Protein AF-A0A359E4X9-F1 (afdb_monomer_lite)

Secondary structure (DSSP, 8-state):
-HHHHHHHHHHS-HHHHHHHHHHHHT---S-EEEEETTTTEEEEES-HHHHHHHHHHHHHT--------------SEEEEEEEEETTTTEEEEEEEEE-EETTEE---EEEEEES--THHHHHHHHHHHHHTSS-HHHHHHHHHHH--B---STT---B---SHHHHHHHHHHHHHHHTTSB-TT-PBPPGGG-----TTS-TT-----------

Foldseek 3Di:
DVLLLVCCVVPHDPVLNLLLLLLQLPQADDKDWFQDPDVRDTDIGRDPSNVVSNNCCVVVVNDNDPPPPCPVDQDADKDKDWDQDPVVRWIKMKIFGFHQDPNFTAGQAIDIGGDDDSVVRSVRSSLNSQSNDPDLVSNLVVLPSLWDFPDDDPPDTDTDPPDPSNVSSVVNVVVCVVRPQADPNSDGDDPQPDDDDPPPDPPPDPDDDDDPDDD

Sequence (215 aa):
FAKVLTLDLQQEMPDKVQEKLNMLESVAGRGFRMAFPPTGEKQMMIGQVNAIAKLLLYRGGFMMSDTPLTQYQLKGDIWSVDVLNPYTQTVFTIKISEPMIDGRKRPSCIWLEGQHPEILDGLCTLLSADMSSPDLSRIAIKLKALLELQSSMKGMIEYRLDNLSAYIAYVLLKRYELHFHMDDRINVMPYTNVLSFDSNKPSNDRGYSHVLEVG

Structure (mmCIF, N/CA/C/O backbone):
data_AF-A0A359E4X9-F1
#
_entry.id   AF-A0A359E4X9-F1
#
loop_
_atom_site.group_PDB
_atom_site.id
_atom_site.type_symbol
_atom_site.label_atom_id
_atom_site.label_alt_id
_atom_site.label_comp_id
_atom_site.label_asym_id
_atom_site.label_entity_id
_atom_site.label_seq_id
_atom_site.pdbx_PDB_ins_code
_atom_site.Cartn_x
_atom_site.Cartn_y
_atom_site.Cartn_z
_atom_site.occupancy
_atom_site.B_iso_or_equiv
_atom_site.auth_seq_id
_atom_site.auth_comp_id
_atom_site.auth_asym_id
_atom_site.auth_atom_id
_atom_site.pdbx_PDB_model_num
ATOM 1 N N . PHE A 1 1 ? -1.662 -3.884 5.653 1.00 82.75 1 PHE A N 1
ATOM 2 C CA . PHE A 1 1 ? -1.726 -2.579 6.345 1.00 82.75 1 PHE A CA 1
ATOM 3 C C . PHE A 1 1 ? -0.769 -2.496 7.533 1.00 82.75 1 PHE A C 1
ATOM 5 O O . PHE A 1 1 ? 0.283 -1.897 7.371 1.00 82.75 1 PHE A O 1
ATOM 12 N N . ALA A 1 2 ? -1.059 -3.134 8.679 1.00 86.56 2 ALA A N 1
ATOM 13 C CA . ALA A 1 2 ? -0.273 -2.960 9.912 1.00 86.56 2 ALA A CA 1
ATOM 14 C C . ALA A 1 2 ? 1.235 -3.218 9.729 1.00 86.56 2 ALA A C 1
ATOM 16 O O . ALA A 1 2 ? 2.041 -2.401 10.146 1.00 86.56 2 ALA A O 1
ATOM 17 N N . LYS A 1 3 ? 1.608 -4.287 9.009 1.00 89.75 3 LYS A N 1
ATOM 18 C CA . LYS A 1 3 ? 3.013 -4.616 8.700 1.00 89.75 3 LYS A CA 1
ATOM 19 C C . LYS A 1 3 ? 3.753 -3.473 7.984 1.00 89.75 3 LYS A C 1
ATOM 21 O O . LYS A 1 3 ? 4.886 -3.180 8.334 1.00 89.75 3 LYS A O 1
ATOM 26 N N . VAL A 1 4 ? 3.106 -2.814 7.019 1.00 91.06 4 VAL A N 1
ATOM 27 C CA . VAL A 1 4 ? 3.688 -1.683 6.269 1.00 91.06 4 VAL A CA 1
ATOM 28 C C . VAL A 1 4 ? 3.829 -0.459 7.167 1.00 91.06 4 VAL A C 1
ATOM 30 O O . VAL A 1 4 ? 4.900 0.131 7.229 1.00 91.06 4 VAL A O 1
ATOM 33 N N . LEU A 1 5 ? 2.785 -0.140 7.934 1.00 88.94 5 LEU A N 1
ATOM 34 C CA . LEU A 1 5 ? 2.811 0.982 8.868 1.00 88.94 5 LEU A CA 1
ATOM 35 C C . LEU A 1 5 ? 3.891 0.811 9.949 1.00 88.94 5 LEU A C 1
ATOM 37 O O . LEU A 1 5 ? 4.586 1.762 10.286 1.00 88.94 5 LEU A O 1
ATOM 41 N N . THR A 1 6 ? 4.076 -0.404 10.473 1.00 89.81 6 THR A N 1
ATOM 42 C CA . THR A 1 6 ? 5.155 -0.699 11.425 1.00 89.81 6 THR A CA 1
ATOM 43 C C . THR A 1 6 ? 6.534 -0.463 10.817 1.00 89.81 6 THR A C 1
ATOM 45 O O . THR A 1 6 ? 7.399 0.074 11.501 1.00 89.81 6 THR A O 1
ATOM 48 N N . LEU A 1 7 ? 6.745 -0.823 9.548 1.00 90.94 7 LEU A N 1
ATOM 49 C CA . LEU A 1 7 ? 8.015 -0.555 8.869 1.00 90.94 7 LEU A CA 1
ATOM 50 C C . LEU A 1 7 ? 8.267 0.941 8.714 1.00 90.94 7 LEU A C 1
ATOM 52 O O . LEU A 1 7 ? 9.387 1.384 8.948 1.00 90.94 7 LEU A O 1
ATOM 56 N N . ASP A 1 8 ? 7.233 1.715 8.384 1.00 88.75 8 ASP A N 1
ATOM 57 C CA . ASP A 1 8 ? 7.353 3.170 8.298 1.00 88.75 8 ASP A CA 1
ATOM 58 C C . ASP A 1 8 ? 7.740 3.779 9.649 1.00 88.75 8 ASP A C 1
ATOM 60 O O . ASP A 1 8 ? 8.692 4.548 9.725 1.00 88.75 8 ASP A O 1
ATOM 64 N N . LEU A 1 9 ? 7.097 3.344 10.737 1.00 87.88 9 LEU A N 1
ATOM 65 C CA . LEU A 1 9 ? 7.435 3.779 12.098 1.00 87.88 9 LEU A CA 1
ATOM 66 C C . LEU A 1 9 ? 8.869 3.417 12.525 1.00 87.88 9 LEU A C 1
ATOM 68 O O . LEU A 1 9 ? 9.432 4.084 13.388 1.00 87.88 9 LEU A O 1
ATOM 72 N N . GLN A 1 10 ? 9.446 2.348 11.971 1.00 87.56 10 GLN A N 1
ATOM 73 C CA . GLN A 1 10 ? 10.790 1.875 12.319 1.00 87.56 10 GLN A CA 1
ATOM 74 C C . GLN A 1 10 ? 11.898 2.511 11.478 1.00 87.56 10 GLN A C 1
ATOM 76 O O . GLN A 1 10 ? 13.022 2.639 11.958 1.00 87.56 10 GLN A O 1
ATOM 81 N N . GLN A 1 11 ? 11.613 2.830 10.215 1.00 86.62 11 GLN A N 1
ATOM 82 C CA . GLN A 1 11 ? 12.641 3.149 9.221 1.00 86.62 11 GLN A CA 1
ATOM 83 C C . GLN A 1 11 ? 12.571 4.585 8.705 1.00 86.62 11 GLN A C 1
ATOM 85 O O . GLN A 1 11 ? 13.546 5.062 8.124 1.00 86.62 11 GLN A O 1
ATOM 90 N N . GLU A 1 12 ? 11.440 5.274 8.870 1.00 82.88 12 GLU A N 1
ATOM 91 C CA . GLU A 1 12 ? 11.259 6.618 8.329 1.00 82.88 12 GLU A CA 1
ATOM 92 C C . GLU A 1 12 ? 11.510 7.719 9.361 1.00 82.88 12 GLU A C 1
ATOM 94 O O . GLU A 1 12 ? 11.421 7.532 10.573 1.00 82.88 12 GLU A O 1
ATOM 99 N N . MET A 1 13 ? 11.845 8.904 8.848 1.00 84.38 13 MET A N 1
ATOM 100 C CA . MET A 1 13 ? 11.990 10.102 9.669 1.00 84.38 13 MET A CA 1
ATOM 101 C C . MET A 1 13 ? 10.617 10.539 10.210 1.00 84.38 13 MET A C 1
ATOM 103 O O . MET A 1 13 ? 9.622 10.371 9.497 1.00 84.38 13 MET A O 1
ATOM 107 N N . PRO A 1 14 ? 10.554 11.157 11.406 1.00 84.06 14 PRO A N 1
ATOM 108 C CA . PRO A 1 14 ? 9.297 11.568 12.038 1.00 84.06 14 PRO A CA 1
ATOM 109 C C . PRO A 1 14 ? 8.357 12.359 11.119 1.00 84.06 14 PRO A C 1
ATOM 111 O O . PRO A 1 14 ? 7.167 12.063 11.070 1.00 84.06 14 PRO A O 1
ATOM 114 N N . ASP A 1 15 ? 8.894 13.289 10.326 1.00 83.38 15 ASP A N 1
ATOM 115 C CA . ASP A 1 15 ? 8.095 14.127 9.422 1.00 83.38 15 ASP A CA 1
ATOM 116 C C . ASP A 1 15 ? 7.390 13.307 8.328 1.00 83.38 15 ASP A C 1
ATOM 118 O O . ASP A 1 15 ? 6.230 13.553 8.004 1.00 83.38 15 ASP A O 1
ATOM 122 N N . LYS A 1 16 ? 8.060 12.278 7.793 1.00 84.75 16 LYS A N 1
ATOM 123 C CA . LYS A 1 16 ? 7.494 11.386 6.763 1.00 84.75 16 LYS A CA 1
ATOM 124 C C . LYS A 1 16 ? 6.446 10.445 7.345 1.00 84.75 16 LYS A C 1
ATOM 126 O O . LYS A 1 16 ? 5.422 10.184 6.716 1.00 84.75 16 LYS A O 1
ATOM 131 N N . VAL A 1 17 ? 6.686 9.960 8.562 1.00 88.31 17 VAL A N 1
ATOM 132 C CA . VAL A 1 17 ? 5.698 9.179 9.313 1.00 88.31 17 VAL A CA 1
ATOM 133 C C . VAL A 1 17 ? 4.439 10.014 9.534 1.00 88.31 17 VAL A C 1
ATOM 135 O O . VAL A 1 17 ? 3.337 9.534 9.279 1.00 88.31 17 VAL A O 1
ATOM 138 N N . GLN A 1 18 ? 4.596 11.268 9.962 1.00 88.50 18 GLN A N 1
ATOM 139 C CA . GLN A 1 18 ? 3.486 12.194 10.164 1.00 88.50 18 GLN A CA 1
ATOM 140 C C . GLN A 1 18 ? 2.713 12.450 8.864 1.00 88.50 18 GLN A C 1
ATOM 142 O O . GLN A 1 18 ? 1.491 12.339 8.867 1.00 88.50 18 GLN A O 1
ATOM 147 N N . GLU A 1 19 ? 3.402 12.705 7.749 1.00 87.62 19 GLU A N 1
ATOM 148 C CA . GLU A 1 19 ? 2.783 12.867 6.425 1.00 87.62 19 GLU A CA 1
ATOM 149 C C . GLU A 1 19 ? 1.898 11.661 6.060 1.00 87.62 19 GLU A C 1
ATOM 151 O O . GLU A 1 19 ? 0.720 11.815 5.732 1.00 87.62 19 GLU A O 1
ATOM 156 N N . LYS A 1 20 ? 2.431 10.441 6.199 1.00 89.88 20 LYS A N 1
ATOM 157 C CA . LYS A 1 20 ? 1.689 9.201 5.928 1.00 89.88 20 LYS A CA 1
ATOM 158 C C . LYS A 1 20 ? 0.502 9.009 6.869 1.00 89.88 20 LYS A C 1
ATOM 160 O O . LYS A 1 20 ? -0.566 8.589 6.428 1.00 89.88 20 LYS A O 1
ATOM 165 N N . LEU A 1 21 ? 0.659 9.315 8.157 1.00 91.06 21 LEU A N 1
ATOM 166 C CA . LEU A 1 21 ? -0.434 9.237 9.129 1.00 91.06 21 LEU A CA 1
ATOM 167 C C . LEU A 1 21 ? -1.550 10.243 8.812 1.00 91.06 21 LEU A C 1
ATOM 169 O O . LEU A 1 21 ? -2.721 9.876 8.877 1.00 91.06 21 LEU A O 1
ATOM 173 N N . ASN A 1 22 ? -1.208 11.462 8.395 1.00 89.56 22 ASN A N 1
ATOM 174 C CA . AS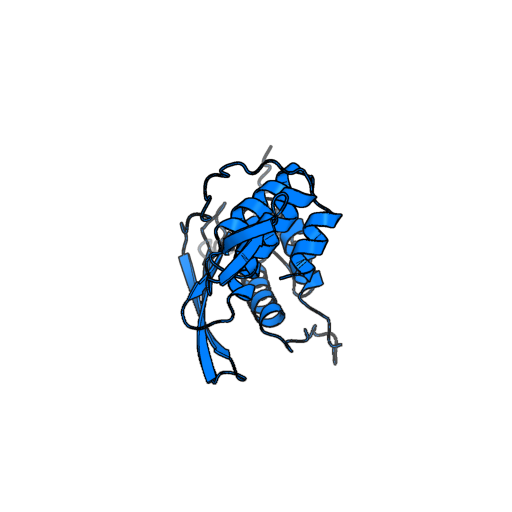N A 1 22 ? -2.185 12.462 7.962 1.00 89.56 22 ASN A CA 1
ATOM 175 C C . ASN A 1 22 ? -2.933 12.006 6.695 1.00 89.56 22 ASN A C 1
ATOM 177 O O . ASN A 1 22 ? -4.149 12.162 6.593 1.00 89.56 22 ASN A O 1
ATOM 181 N N . MET A 1 23 ? -2.252 11.348 5.750 1.00 89.62 23 MET A N 1
ATOM 182 C CA . MET A 1 23 ? -2.925 10.730 4.598 1.00 89.62 23 MET A CA 1
ATOM 183 C C . MET A 1 23 ? -3.890 9.620 5.028 1.00 89.62 23 MET A C 1
ATOM 185 O O . MET A 1 23 ? -5.008 9.542 4.517 1.00 89.62 23 MET A O 1
ATOM 189 N N . LEU A 1 24 ? -3.499 8.783 5.993 1.00 90.88 24 LEU A N 1
ATOM 190 C CA . LEU A 1 24 ? -4.360 7.730 6.537 1.00 90.88 24 LEU A CA 1
ATOM 191 C C . LEU A 1 24 ? -5.571 8.272 7.300 1.00 90.88 24 LEU A C 1
ATOM 193 O O . LEU A 1 24 ? -6.615 7.620 7.317 1.00 90.88 24 LEU A O 1
ATOM 197 N N . GLU A 1 25 ? -5.469 9.461 7.895 1.00 90.12 25 GLU A N 1
ATOM 198 C CA . GLU A 1 25 ? -6.615 10.135 8.501 1.00 90.12 25 GLU A CA 1
ATOM 199 C C . GLU A 1 25 ? -7.717 10.392 7.464 1.00 90.12 25 GLU A C 1
ATOM 201 O O . GLU A 1 25 ? -8.897 10.256 7.769 1.00 90.12 25 GLU A O 1
ATOM 206 N N . SER A 1 26 ? -7.368 10.682 6.215 1.00 87.38 26 SER A N 1
ATOM 207 C CA . SER A 1 26 ? -8.364 10.952 5.172 1.00 87.38 26 SER A CA 1
ATOM 208 C C . SER A 1 26 ? -9.067 9.710 4.611 1.00 87.38 26 SER A C 1
ATOM 210 O O . SER A 1 26 ? -10.044 9.838 3.871 1.00 87.38 26 SER A O 1
ATOM 212 N N . VAL A 1 27 ? -8.602 8.506 4.960 1.00 89.12 27 VAL A N 1
ATOM 213 C CA . VAL A 1 27 ? -9.162 7.249 4.451 1.00 89.12 27 VAL A CA 1
ATOM 214 C C . VAL A 1 27 ? -10.527 6.995 5.092 1.00 89.12 27 VAL A C 1
ATOM 216 O O . VAL A 1 27 ? -10.638 6.657 6.276 1.00 89.12 27 VAL A O 1
ATOM 219 N N . ALA A 1 28 ? -11.575 7.162 4.286 1.00 87.06 28 ALA A N 1
ATOM 220 C CA . ALA A 1 28 ? -12.949 6.891 4.675 1.00 87.06 28 ALA A CA 1
ATOM 221 C C . ALA A 1 28 ? -13.253 5.387 4.659 1.00 87.06 28 ALA A C 1
ATOM 223 O O . ALA A 1 28 ? -12.680 4.616 3.895 1.00 87.06 28 ALA A O 1
ATOM 224 N N . GLY A 1 29 ? -14.193 4.981 5.501 1.00 88.12 29 GLY A N 1
ATOM 225 C CA . GLY A 1 29 ? -14.652 3.611 5.631 1.00 88.12 29 GLY A CA 1
ATOM 226 C C . GLY A 1 29 ? -15.990 3.558 6.361 1.00 88.12 29 GLY A C 1
ATOM 227 O O . GLY A 1 29 ? -16.820 4.468 6.263 1.00 88.12 29 GLY A O 1
ATOM 228 N N . ARG A 1 30 ? -16.227 2.492 7.122 1.00 90.00 30 ARG A N 1
ATOM 229 C CA . ARG A 1 30 ? -17.432 2.381 7.944 1.00 90.00 30 ARG A CA 1
ATOM 230 C C . ARG A 1 30 ? -17.277 3.226 9.205 1.00 90.00 30 ARG A C 1
ATOM 232 O O . ARG A 1 30 ? -16.613 2.826 10.158 1.00 90.00 30 ARG A O 1
ATOM 239 N N . GLY A 1 31 ? -17.932 4.383 9.219 1.00 91.75 31 GLY A N 1
ATOM 240 C CA . GLY A 1 31 ? -17.890 5.292 10.360 1.00 91.75 31 GLY A CA 1
ATOM 241 C C . GLY A 1 31 ? -18.447 4.688 11.655 1.00 91.75 31 GLY A C 1
ATOM 242 O O . GLY A 1 31 ? -19.401 3.906 11.643 1.00 91.75 31 GLY A O 1
ATOM 243 N N . PHE A 1 32 ? -17.853 5.065 12.788 1.00 94.50 32 PHE A N 1
ATOM 244 C CA . PHE A 1 32 ? -18.246 4.597 14.120 1.00 94.50 32 PHE A CA 1
ATOM 245 C C . PHE A 1 32 ? -17.877 5.612 15.206 1.00 94.50 32 PHE A C 1
ATOM 247 O O . PHE A 1 32 ? -17.038 6.487 15.005 1.00 94.50 32 PHE A O 1
ATOM 254 N N . ARG A 1 33 ? -18.504 5.505 16.385 1.00 95.31 33 ARG A N 1
ATOM 255 C CA . ARG A 1 33 ? -18.197 6.378 17.528 1.00 95.31 33 ARG A CA 1
ATOM 256 C C . ARG A 1 33 ? -17.122 5.749 18.405 1.00 95.31 33 ARG A C 1
ATOM 258 O O . ARG A 1 33 ? -17.284 4.614 18.848 1.00 95.31 33 ARG A O 1
ATOM 265 N N . MET A 1 34 ? -16.079 6.510 18.713 1.00 94.62 34 MET A N 1
ATOM 266 C CA . MET A 1 34 ? -14.952 6.081 19.540 1.00 94.62 34 MET A CA 1
ATOM 267 C C . MET A 1 34 ? -14.665 7.125 20.618 1.00 94.62 34 MET A C 1
ATOM 269 O O . MET A 1 34 ? -14.722 8.321 20.344 1.00 94.62 34 MET A O 1
ATOM 273 N N . ALA A 1 35 ? -14.359 6.685 21.841 1.00 93.69 35 ALA A N 1
ATOM 274 C CA . ALA A 1 35 ? -13.815 7.574 22.865 1.00 93.69 35 ALA A CA 1
ATOM 275 C C . ALA A 1 35 ? -12.410 8.023 22.441 1.00 93.69 35 ALA A C 1
ATOM 277 O O . ALA A 1 35 ? -11.560 7.174 22.171 1.00 93.69 35 ALA A O 1
ATOM 278 N N . PHE A 1 36 ? -12.174 9.332 22.359 1.00 91.81 36 PHE A N 1
ATOM 279 C CA . PHE A 1 36 ? -10.897 9.881 21.908 1.00 91.81 36 PHE A CA 1
ATOM 280 C C . PHE A 1 36 ? -10.155 10.591 23.059 1.00 91.81 36 PHE A C 1
ATOM 282 O O . PHE A 1 36 ? -10.780 11.343 23.813 1.00 91.81 36 PHE A O 1
ATOM 289 N N . PRO A 1 37 ? -8.843 10.357 23.243 1.00 89.88 37 PRO A N 1
ATOM 290 C CA . PRO A 1 37 ? -8.036 11.078 24.231 1.00 89.88 37 PRO A CA 1
ATOM 291 C C . PRO A 1 37 ? -7.960 12.599 23.972 1.00 89.88 37 PRO A C 1
ATOM 293 O O . PRO A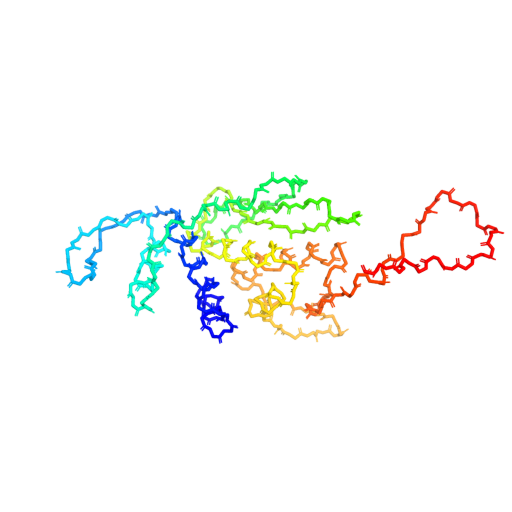 1 37 ? -8.143 13.033 22.838 1.00 89.88 37 PRO A O 1
ATOM 296 N N . PRO A 1 38 ? -7.628 13.428 24.984 1.00 85.88 38 PRO A N 1
ATOM 297 C CA . PRO A 1 38 ? -7.421 13.071 26.391 1.00 85.88 38 PRO A CA 1
ATOM 298 C C . PRO A 1 38 ? -8.724 12.968 27.196 1.00 85.88 38 PRO A C 1
ATOM 300 O O . PRO A 1 38 ? -8.736 12.325 28.240 1.00 85.88 38 PRO A O 1
ATOM 303 N N . THR A 1 39 ? -9.809 13.596 26.736 1.00 87.69 39 THR A N 1
ATOM 304 C CA . THR A 1 39 ? -11.059 13.733 27.505 1.00 87.69 39 THR A CA 1
ATOM 305 C C . THR A 1 39 ? -11.875 12.443 27.562 1.00 87.69 39 THR A C 1
ATOM 307 O O . THR A 1 39 ? -12.682 12.267 28.470 1.00 87.69 39 THR A O 1
ATOM 310 N N . GLY A 1 40 ? -11.678 11.531 26.604 1.00 87.62 40 GLY A N 1
ATOM 311 C CA . GLY A 1 40 ? -12.475 10.311 26.474 1.00 87.62 40 GLY A CA 1
ATOM 312 C C . GLY A 1 40 ? -13.854 10.551 25.852 1.00 87.62 40 GLY A C 1
ATOM 313 O O . GLY A 1 40 ? -14.687 9.642 25.830 1.00 87.62 40 GLY A O 1
ATOM 314 N N . GLU A 1 41 ? -14.113 11.751 25.327 1.00 91.06 41 GLU A N 1
ATOM 315 C CA . GLU A 1 41 ? -15.373 12.064 24.660 1.00 91.06 41 GLU A CA 1
ATOM 316 C C . GLU A 1 41 ? -15.563 11.227 23.392 1.00 91.06 41 GLU A C 1
ATOM 318 O O . GLU A 1 41 ? -14.626 10.955 22.636 1.00 91.06 41 GLU A O 1
ATOM 323 N N . LYS A 1 42 ? -16.810 10.804 23.148 1.00 92.31 42 LYS A N 1
ATOM 324 C CA . LYS A 1 42 ? -17.158 9.978 21.988 1.00 92.31 42 LYS A CA 1
ATOM 325 C C . LYS A 1 42 ? -17.239 10.822 20.721 1.00 92.31 42 LYS A C 1
ATOM 327 O O . LYS A 1 42 ? -18.289 11.400 20.425 1.00 92.31 42 LYS A O 1
ATOM 332 N N . GLN A 1 43 ? -16.169 10.793 19.941 1.00 92.56 43 GLN A N 1
ATOM 333 C CA . GLN A 1 43 ? -16.076 11.417 18.629 1.00 92.56 43 GLN A CA 1
ATOM 334 C C . GLN A 1 43 ? -16.504 10.446 17.520 1.00 92.56 43 GLN A C 1
ATOM 336 O O . GLN A 1 43 ? -16.416 9.224 17.668 1.00 92.56 43 GLN A O 1
ATOM 341 N N . MET A 1 44 ? -17.001 10.992 16.410 1.00 93.56 44 MET A N 1
ATOM 342 C CA . MET A 1 44 ? -17.314 10.215 15.211 1.00 93.56 44 MET A CA 1
ATOM 343 C C . MET A 1 44 ? -16.038 10.034 14.383 1.00 93.56 44 MET A C 1
ATOM 345 O O . MET A 1 44 ? -15.408 11.014 13.993 1.00 93.56 44 MET A O 1
ATOM 349 N N . MET A 1 45 ? -15.677 8.783 14.118 1.00 93.25 45 MET A N 1
ATOM 350 C CA . MET A 1 45 ? -14.595 8.400 13.215 1.00 93.25 45 MET A CA 1
ATOM 351 C C . MET A 1 45 ? -15.189 8.047 11.857 1.00 93.25 45 MET A C 1
ATOM 353 O O . MET A 1 45 ? -16.283 7.482 11.788 1.00 93.25 45 MET A O 1
ATOM 357 N N . ILE A 1 46 ? -14.464 8.354 10.783 1.00 92.25 46 ILE A N 1
ATOM 358 C CA . ILE A 1 46 ? -14.922 8.078 9.412 1.00 92.25 46 ILE A CA 1
ATOM 359 C C . ILE A 1 46 ? -14.531 6.678 8.920 1.00 92.25 46 ILE A C 1
ATOM 361 O O . ILE A 1 46 ? -14.964 6.286 7.847 1.00 92.25 46 ILE A O 1
ATOM 365 N N . GLY A 1 47 ? -13.765 5.906 9.698 1.00 92.50 47 GLY A N 1
ATOM 366 C CA . GLY A 1 47 ? -13.370 4.527 9.388 1.00 92.50 47 GLY A CA 1
ATOM 367 C C . GLY A 1 47 ? -12.335 3.990 10.382 1.00 92.50 47 GLY A C 1
ATOM 368 O O . GLY A 1 47 ? -11.808 4.750 11.200 1.00 92.50 47 GLY A O 1
ATOM 369 N N . GLN A 1 48 ? -12.029 2.686 10.339 1.00 93.06 48 GLN A N 1
ATOM 370 C CA . GLN A 1 48 ? -11.035 2.089 11.252 1.00 93.06 48 GLN A CA 1
ATOM 371 C C . GLN A 1 48 ? -9.619 2.613 10.993 1.00 93.06 48 GLN A C 1
ATOM 373 O O . GLN A 1 48 ? -8.889 2.900 11.940 1.00 93.06 48 GLN A O 1
ATOM 378 N N . VAL A 1 49 ? -9.243 2.782 9.722 1.00 93.25 49 VAL A N 1
ATOM 379 C CA . VAL A 1 49 ? -7.929 3.316 9.326 1.00 93.25 49 VAL A CA 1
ATOM 380 C C . VAL A 1 49 ? -7.751 4.747 9.844 1.00 93.25 49 VAL A C 1
ATOM 382 O O . VAL A 1 49 ? -6.757 5.029 10.512 1.00 93.25 49 VAL A O 1
ATOM 385 N N . ASN A 1 50 ? -8.758 5.604 9.639 1.00 93.62 50 ASN A N 1
ATOM 386 C CA . ASN A 1 50 ? -8.813 6.960 10.191 1.00 93.62 50 ASN A CA 1
ATOM 387 C C . ASN A 1 50 ? -8.644 6.974 11.720 1.00 93.62 50 ASN A C 1
ATOM 389 O O . ASN A 1 50 ? -7.834 7.735 12.247 1.00 93.62 50 ASN A O 1
ATOM 393 N N . ALA A 1 51 ? -9.377 6.116 12.435 1.00 92.62 51 ALA A N 1
ATOM 394 C CA . ALA A 1 51 ? -9.315 6.064 13.893 1.00 92.62 51 ALA A CA 1
ATOM 395 C C . ALA A 1 51 ? -7.917 5.675 14.405 1.00 92.62 51 ALA A C 1
ATOM 397 O O . ALA A 1 51 ? -7.402 6.301 15.333 1.00 92.62 51 ALA A O 1
ATOM 398 N N . ILE A 1 52 ? -7.285 4.671 13.785 1.00 92.62 52 ILE A N 1
ATOM 399 C CA . ILE A 1 52 ? -5.918 4.246 14.121 1.00 92.62 52 ILE A CA 1
ATOM 400 C C . ILE A 1 52 ? -4.923 5.378 13.844 1.00 92.62 52 ILE A C 1
ATOM 402 O O . ILE A 1 52 ? -4.084 5.665 14.697 1.00 92.62 52 ILE A O 1
ATOM 406 N N . ALA A 1 53 ? -5.033 6.046 12.694 1.00 91.88 53 ALA A N 1
ATOM 407 C CA . ALA A 1 53 ? -4.155 7.154 12.329 1.00 91.88 53 ALA A CA 1
ATOM 408 C C . ALA A 1 53 ? -4.231 8.304 13.344 1.00 91.88 53 ALA A C 1
ATOM 410 O O . ALA A 1 53 ? -3.203 8.713 13.881 1.00 91.88 53 ALA A O 1
ATOM 411 N N . LYS A 1 54 ? -5.445 8.744 13.704 1.00 91.19 54 LYS A N 1
ATOM 412 C CA . LYS A 1 54 ? -5.664 9.792 14.716 1.00 91.19 54 LYS A CA 1
ATOM 413 C C . LYS A 1 54 ? -5.069 9.443 16.077 1.00 91.19 54 LYS A C 1
ATOM 415 O O . LYS A 1 54 ? -4.466 10.293 16.728 1.00 91.19 54 LYS A O 1
ATOM 420 N N . LEU A 1 55 ? -5.219 8.192 16.517 1.00 91.44 55 LEU A N 1
ATOM 421 C CA . LEU A 1 55 ? -4.643 7.737 17.785 1.00 91.44 55 LEU A CA 1
ATOM 422 C C . LEU A 1 55 ? -3.111 7.737 17.755 1.00 91.44 55 LEU A C 1
ATOM 424 O O . LEU A 1 55 ? -2.485 8.120 18.744 1.00 91.44 55 LEU A O 1
ATOM 428 N N . LEU A 1 56 ? -2.508 7.326 16.638 1.00 90.94 56 LEU A N 1
ATOM 429 C CA . LEU A 1 56 ? -1.054 7.330 16.471 1.00 90.94 56 LEU A CA 1
ATOM 430 C C . LEU A 1 56 ? -0.490 8.751 16.392 1.00 90.94 56 LEU A C 1
ATOM 432 O O . LEU A 1 56 ? 0.519 9.019 17.041 1.00 90.94 56 LEU A O 1
ATOM 436 N N . LEU A 1 57 ? -1.161 9.660 15.678 1.00 88.62 57 LEU A N 1
ATOM 437 C CA . LEU A 1 57 ? -0.805 11.083 15.630 1.00 88.62 57 LEU A CA 1
ATOM 438 C C . LEU A 1 57 ? -0.804 11.690 17.034 1.00 88.62 57 LEU A C 1
ATOM 440 O O . LEU A 1 57 ? 0.210 12.229 17.479 1.00 88.62 57 LEU A O 1
ATOM 444 N N . TYR A 1 58 ? -1.898 11.493 17.775 1.00 88.00 58 TYR A N 1
ATOM 445 C CA . TYR A 1 58 ? -2.020 11.958 19.154 1.00 88.00 58 TYR A CA 1
ATOM 446 C C . TYR A 1 58 ? -0.922 11.384 20.064 1.00 88.00 58 TYR A C 1
ATOM 448 O O . TYR A 1 58 ? -0.278 12.118 20.813 1.00 88.00 58 TYR A O 1
ATOM 456 N N . ARG A 1 59 ? -0.691 10.064 20.016 1.00 86.44 59 ARG A N 1
ATOM 457 C CA . ARG A 1 59 ? 0.259 9.392 20.916 1.00 86.44 59 ARG A CA 1
ATOM 458 C C . ARG A 1 59 ? 1.716 9.713 20.593 1.00 86.44 59 ARG A C 1
ATOM 460 O O . ARG A 1 59 ? 2.518 9.800 21.519 1.00 86.44 59 ARG A O 1
ATOM 467 N N . GLY A 1 60 ? 2.055 9.842 19.314 1.00 78.69 60 GLY A N 1
ATOM 468 C CA . GLY A 1 60 ? 3.417 10.110 18.855 1.00 78.69 60 GLY A CA 1
ATOM 469 C C . GLY A 1 60 ? 3.874 11.550 19.078 1.00 78.69 60 GLY A C 1
ATOM 470 O O . GLY A 1 60 ? 5.039 11.849 18.844 1.00 78.69 60 GLY A O 1
ATOM 471 N N . GLY A 1 61 ? 2.978 12.440 19.525 1.00 73.50 61 GLY A N 1
ATOM 472 C CA . GLY A 1 61 ? 3.266 13.872 19.605 1.00 73.50 61 GLY A CA 1
ATOM 473 C C . GLY A 1 61 ? 3.439 14.513 18.225 1.00 73.50 61 GLY A C 1
ATOM 474 O O . GLY A 1 61 ? 3.988 15.608 18.129 1.00 73.50 61 GLY A O 1
ATOM 475 N N . PHE A 1 62 ? 2.984 13.836 17.167 1.00 72.62 62 PHE A N 1
ATOM 476 C CA . PHE A 1 62 ? 2.951 14.388 15.823 1.00 72.62 62 PHE A CA 1
ATOM 477 C C . PHE A 1 62 ? 1.890 15.486 15.785 1.00 72.62 62 PHE A C 1
ATOM 479 O O . PHE A 1 62 ? 0.780 15.310 16.294 1.00 72.62 62 PHE A O 1
ATOM 486 N N . MET A 1 63 ? 2.221 16.634 15.201 1.00 62.34 63 MET A N 1
ATOM 487 C CA . MET A 1 63 ? 1.232 17.698 15.057 1.00 62.34 63 MET A CA 1
ATOM 488 C C . MET A 1 63 ? 0.168 17.239 14.055 1.00 62.34 63 MET A C 1
ATOM 490 O O . MET A 1 63 ? 0.494 16.826 12.944 1.00 62.34 63 MET A O 1
ATOM 494 N N . MET A 1 64 ? -1.109 17.316 14.426 1.00 60.09 64 MET A N 1
ATOM 495 C CA . MET A 1 64 ? -2.186 17.187 13.444 1.00 60.09 64 MET A CA 1
ATOM 496 C C . MET A 1 64 ? -2.123 18.430 12.560 1.00 60.09 64 MET A C 1
ATOM 498 O O . MET A 1 64 ? -2.555 19.512 12.952 1.00 60.09 64 MET A O 1
ATOM 502 N N . SER A 1 65 ? -1.469 18.291 11.416 1.00 59.22 65 SER A N 1
ATOM 503 C CA . SER A 1 65 ? -1.356 19.324 10.402 1.00 59.22 65 SER A CA 1
ATOM 504 C C . SER A 1 65 ? -2.166 18.891 9.196 1.00 59.22 65 SER A C 1
ATOM 506 O O . SER A 1 65 ? -2.136 17.720 8.813 1.00 59.22 65 SER A O 1
ATOM 508 N N . ASP A 1 66 ? -2.850 19.848 8.571 1.00 54.34 66 ASP A N 1
ATOM 509 C CA . ASP A 1 66 ? -3.436 19.646 7.252 1.00 54.34 66 ASP A CA 1
ATOM 510 C C . ASP A 1 66 ? -2.286 19.409 6.272 1.00 54.34 66 ASP A C 1
ATOM 512 O O . ASP A 1 66 ? -1.717 20.333 5.689 1.00 54.34 66 ASP A O 1
ATOM 516 N N . THR A 1 67 ? -1.887 18.149 6.123 1.00 54.72 67 THR A N 1
ATOM 517 C CA . THR A 1 67 ? -1.073 17.762 4.979 1.00 54.72 67 THR A CA 1
ATOM 518 C C . THR A 1 67 ? -2.001 17.934 3.793 1.00 54.72 67 THR A C 1
ATOM 520 O O . THR A 1 67 ? -3.079 17.327 3.810 1.00 54.72 67 THR A O 1
ATOM 523 N N . PRO A 1 68 ? -1.662 18.777 2.796 1.00 52.44 68 PRO A N 1
ATOM 524 C CA . PRO A 1 68 ? -2.487 18.861 1.610 1.00 52.44 68 PRO A CA 1
ATOM 525 C C . PRO A 1 68 ? -2.665 17.433 1.129 1.00 52.44 68 PRO A C 1
ATOM 527 O O . PRO A 1 68 ? -1.679 16.694 1.034 1.00 52.44 68 PRO A O 1
ATOM 530 N N . LEU A 1 69 ? -3.921 17.037 0.912 1.00 51.47 69 LEU A N 1
ATOM 531 C CA . LEU A 1 69 ? -4.243 15.771 0.285 1.00 51.47 69 LEU A CA 1
ATOM 532 C C . LEU A 1 69 ? -3.574 15.804 -1.076 1.00 51.47 69 LEU A C 1
ATOM 534 O O . LEU A 1 69 ? -4.157 16.207 -2.081 1.00 51.47 69 LEU A O 1
ATOM 538 N N . THR A 1 70 ? -2.324 15.370 -1.108 1.00 49.62 70 THR A N 1
ATOM 539 C CA . THR A 1 70 ? -1.673 14.935 -2.314 1.00 49.62 70 THR A CA 1
ATOM 540 C C . THR A 1 70 ? -2.331 13.594 -2.567 1.00 49.62 70 THR A C 1
ATOM 542 O O . THR A 1 70 ? -1.752 12.541 -2.337 1.00 49.62 70 THR A O 1
ATOM 545 N N . GLN A 1 71 ? -3.610 13.630 -2.964 1.00 51.47 71 GLN A N 1
ATOM 546 C CA . GLN A 1 71 ? -4.171 12.588 -3.795 1.00 51.47 71 GLN A CA 1
ATOM 547 C C . GLN A 1 71 ? -3.174 12.514 -4.929 1.00 51.47 71 GLN A C 1
ATOM 549 O O . GLN A 1 71 ? -3.123 13.446 -5.731 1.00 51.47 71 GLN A O 1
ATOM 554 N N . TYR A 1 72 ? -2.286 11.522 -4.870 1.00 57.78 72 TYR A N 1
ATOM 555 C CA . TYR A 1 72 ? -1.205 11.329 -5.816 1.00 57.78 72 TYR A CA 1
ATOM 556 C C . TYR A 1 72 ? -1.841 11.384 -7.197 1.00 57.78 72 TYR A C 1
ATOM 558 O O . TYR A 1 72 ? -2.577 10.476 -7.586 1.00 57.78 72 TYR A O 1
ATOM 566 N N . GLN A 1 73 ? -1.718 12.563 -7.823 1.00 55.72 73 GLN A N 1
ATOM 567 C CA . GLN A 1 73 ? -2.670 13.005 -8.833 1.00 55.72 73 GLN A CA 1
ATOM 568 C C . GLN A 1 73 ? -2.579 12.019 -9.980 1.00 55.72 73 GLN A C 1
ATOM 570 O O . GLN A 1 73 ? -1.491 11.786 -10.508 1.00 55.72 73 GLN A O 1
ATOM 575 N N . LEU A 1 74 ? -3.717 11.427 -10.333 1.00 58.75 74 LEU A N 1
ATOM 576 C CA . LEU A 1 74 ? -3.835 10.447 -11.403 1.00 58.75 74 LEU A CA 1
ATOM 577 C C . LEU A 1 74 ? -3.588 11.142 -12.745 1.00 58.75 74 LEU A C 1
ATOM 579 O O . LEU A 1 74 ? -4.511 11.514 -13.462 1.00 58.75 74 LEU A O 1
ATOM 583 N N . LYS A 1 75 ? -2.322 11.390 -13.061 1.00 62.91 75 LYS A N 1
ATOM 584 C CA . LYS A 1 75 ? -1.863 11.843 -14.367 1.00 62.91 75 LYS A CA 1
ATOM 585 C C . LYS A 1 75 ? -1.045 10.702 -14.926 1.00 62.91 75 LYS A C 1
ATOM 587 O O . LYS A 1 75 ? 0.068 10.476 -14.473 1.00 62.91 75 LYS A O 1
ATOM 592 N N . GLY A 1 76 ? -1.618 9.954 -15.856 1.00 70.69 76 GLY A N 1
ATOM 593 C CA . GLY A 1 76 ? -0.961 8.803 -16.456 1.00 70.69 76 GLY A CA 1
ATOM 594 C C . GLY A 1 76 ? -1.942 7.858 -17.126 1.00 70.69 76 GLY A C 1
ATOM 595 O O . GLY A 1 76 ? -3.155 8.037 -17.036 1.00 70.69 76 GLY A O 1
ATOM 596 N N . ASP A 1 77 ? -1.392 6.858 -17.805 1.00 88.12 77 ASP A N 1
ATOM 597 C CA . ASP A 1 77 ? -2.172 5.742 -18.328 1.00 88.12 77 ASP A CA 1
ATOM 598 C C . ASP A 1 77 ? -2.655 4.876 -17.159 1.00 88.12 77 ASP A C 1
ATOM 600 O O . ASP A 1 77 ? -1.883 4.600 -16.240 1.00 88.12 77 ASP A O 1
ATOM 604 N N . ILE A 1 78 ? -3.927 4.484 -17.156 1.00 93.06 78 ILE A N 1
ATOM 605 C CA . ILE A 1 78 ? -4.522 3.748 -16.037 1.00 93.06 78 ILE A CA 1
ATOM 606 C C . ILE A 1 78 ? -4.657 2.290 -16.443 1.00 93.06 78 ILE A C 1
ATOM 608 O O . ILE A 1 78 ? -5.474 1.932 -17.290 1.00 93.06 78 ILE A O 1
ATOM 612 N N . TRP A 1 79 ? -3.885 1.433 -15.784 1.00 94.94 79 TRP A N 1
ATOM 613 C CA . TRP A 1 79 ? -4.077 -0.003 -15.868 1.00 94.94 79 TRP A CA 1
ATOM 614 C C . TRP A 1 79 ? -5.101 -0.456 -14.826 1.00 94.94 79 TRP A C 1
ATOM 616 O O . TRP A 1 79 ? -5.108 0.043 -13.700 1.00 94.94 79 TRP A O 1
ATOM 626 N N . SER A 1 80 ? -5.963 -1.407 -15.186 1.00 95.50 80 SER A N 1
ATOM 627 C CA . SER A 1 80 ? -6.981 -1.938 -14.278 1.00 95.50 80 SER A CA 1
ATOM 628 C C . SER A 1 80 ? -7.172 -3.443 -14.441 1.00 95.50 80 SER A C 1
ATOM 630 O O . SER A 1 80 ? -6.984 -3.979 -15.535 1.00 95.50 80 SER A O 1
ATOM 632 N N . VAL A 1 81 ? -7.524 -4.116 -13.345 1.00 96.38 81 VAL A N 1
ATOM 633 C CA . VAL A 1 81 ? -7.874 -5.540 -13.322 1.00 96.38 81 VAL A CA 1
ATOM 634 C C . VAL A 1 81 ? -8.960 -5.801 -12.288 1.00 96.38 81 VAL A C 1
ATOM 636 O O . VAL A 1 81 ? -8.915 -5.259 -11.183 1.00 96.38 81 VAL A O 1
ATOM 639 N N . ASP A 1 82 ? -9.906 -6.664 -12.631 1.00 95.88 82 ASP A N 1
ATOM 640 C CA . ASP A 1 82 ? -10.939 -7.119 -11.710 1.00 95.88 82 ASP A CA 1
ATOM 641 C C . ASP A 1 82 ? -10.448 -8.307 -10.881 1.00 95.88 82 ASP A C 1
ATOM 643 O O . ASP A 1 82 ? -9.827 -9.243 -11.389 1.00 95.88 82 ASP A O 1
ATOM 647 N N . VAL A 1 83 ? -10.743 -8.269 -9.586 1.00 93.50 83 VAL A N 1
ATOM 648 C CA . VAL A 1 83 ? -10.316 -9.257 -8.600 1.00 93.50 83 VAL A CA 1
ATOM 649 C C . VAL A 1 83 ? -11.535 -9.787 -7.869 1.00 93.50 83 VAL A C 1
ATOM 651 O O . VAL A 1 83 ? -12.275 -9.042 -7.226 1.00 93.50 83 VAL A O 1
ATOM 654 N N . LEU A 1 84 ? -11.729 -11.101 -7.937 1.00 91.56 84 LEU A N 1
ATOM 655 C CA . LEU A 1 84 ? -12.738 -11.789 -7.147 1.00 91.56 84 LEU A CA 1
ATOM 656 C C . LEU A 1 84 ? -12.200 -12.035 -5.737 1.00 91.56 84 LEU A C 1
ATOM 658 O O . LEU A 1 84 ? -11.188 -12.714 -5.564 1.00 91.56 84 LEU A O 1
ATOM 662 N N . ASN A 1 85 ? -12.905 -11.543 -4.722 1.00 88.44 85 ASN A N 1
ATOM 663 C CA . ASN A 1 85 ? -12.663 -11.951 -3.348 1.00 88.44 85 ASN A CA 1
ATOM 664 C C . ASN A 1 85 ? -13.371 -13.297 -3.093 1.00 88.44 85 ASN A C 1
ATOM 666 O O . ASN A 1 85 ? -14.602 -13.319 -3.012 1.00 88.44 85 ASN A O 1
ATOM 670 N N . PRO A 1 86 ? -12.642 -14.418 -2.926 1.00 84.62 86 PRO A N 1
ATOM 671 C CA . PRO A 1 86 ? -13.261 -15.736 -2.780 1.00 84.62 86 PRO A CA 1
ATOM 672 C C . PRO A 1 86 ? -14.085 -15.872 -1.492 1.00 84.62 86 PRO A C 1
ATOM 674 O O . PRO A 1 86 ? -14.985 -16.705 -1.432 1.00 84.62 86 PRO A O 1
ATOM 677 N N . TYR A 1 87 ? -13.813 -15.050 -0.473 1.00 85.25 87 TYR A N 1
ATOM 678 C CA . TYR A 1 87 ? -14.504 -15.114 0.816 1.00 85.25 87 TYR A CA 1
ATOM 679 C C . TYR A 1 87 ? -15.863 -14.413 0.791 1.00 85.25 87 TYR A C 1
ATOM 681 O O . TYR A 1 87 ? -16.815 -14.892 1.401 1.00 85.25 87 TYR A O 1
ATOM 689 N N . THR A 1 88 ? -15.960 -13.274 0.101 1.00 87.75 88 THR A N 1
ATOM 690 C CA . THR A 1 88 ? -17.201 -12.487 0.006 1.00 87.75 88 THR A CA 1
ATOM 691 C C . THR A 1 88 ? -17.958 -12.725 -1.295 1.00 87.75 88 THR A C 1
ATOM 693 O O . THR A 1 88 ? -19.101 -12.297 -1.402 1.00 87.75 88 THR A O 1
ATOM 696 N N . GLN A 1 89 ? -17.332 -13.384 -2.278 1.00 88.81 89 GLN A N 1
ATOM 697 C CA . GLN A 1 89 ? -17.829 -13.548 -3.650 1.00 88.81 89 GLN A CA 1
ATOM 698 C C . GLN A 1 89 ? -18.130 -12.216 -4.358 1.00 88.81 89 GLN A C 1
ATOM 700 O O . GLN A 1 89 ? -18.890 -12.164 -5.321 1.00 88.81 89 GLN A O 1
ATOM 705 N N . THR A 1 90 ? -17.521 -11.127 -3.888 1.00 90.94 90 THR A N 1
ATOM 706 C CA . THR A 1 90 ? -17.631 -9.801 -4.496 1.00 90.94 90 THR A CA 1
ATOM 707 C C . THR A 1 90 ? -16.414 -9.533 -5.363 1.00 90.94 90 THR A C 1
ATOM 709 O O . THR A 1 90 ? -15.309 -9.993 -5.066 1.00 90.94 90 THR A O 1
ATOM 712 N N . VAL A 1 91 ? -16.619 -8.770 -6.430 1.00 93.19 91 VAL A N 1
ATOM 713 C CA . VAL A 1 91 ? -15.542 -8.305 -7.301 1.00 93.19 91 VAL A CA 1
ATOM 714 C C . VAL A 1 91 ? -15.205 -6.863 -6.939 1.00 93.19 91 VAL A C 1
ATOM 716 O O . VAL A 1 91 ? -16.100 -6.047 -6.707 1.00 93.19 91 VAL A O 1
ATOM 719 N N . PHE A 1 92 ? -13.914 -6.563 -6.880 1.00 95.00 92 PHE A N 1
ATOM 720 C CA . PHE A 1 92 ? -13.392 -5.203 -6.813 1.00 95.00 92 PHE A CA 1
ATOM 721 C C . PHE A 1 92 ? -12.293 -5.040 -7.864 1.00 95.00 92 PHE A C 1
ATOM 723 O O . PHE A 1 92 ? -11.632 -6.008 -8.236 1.00 95.00 92 PHE A O 1
ATOM 730 N N . THR A 1 93 ? -12.093 -3.824 -8.347 1.00 96.19 93 THR A N 1
ATOM 731 C CA . THR A 1 93 ? -11.116 -3.502 -9.384 1.00 96.19 93 THR A CA 1
ATOM 732 C C . THR A 1 93 ? -9.885 -2.881 -8.736 1.00 96.19 93 THR A C 1
ATOM 734 O O . THR A 1 93 ? -9.992 -1.910 -7.987 1.00 96.19 93 THR A O 1
ATOM 737 N N . ILE A 1 94 ? -8.703 -3.413 -9.038 1.00 96.38 94 ILE A N 1
ATOM 738 C CA . ILE A 1 94 ? -7.430 -2.752 -8.741 1.00 96.38 94 ILE A CA 1
ATOM 739 C C . ILE A 1 94 ? -7.114 -1.821 -9.905 1.00 96.38 94 ILE A C 1
ATOM 741 O O . ILE A 1 94 ? -7.111 -2.261 -11.055 1.00 96.38 94 ILE A O 1
ATOM 745 N N . LYS A 1 95 ? -6.792 -0.561 -9.612 1.00 95.50 95 LYS A N 1
ATOM 746 C CA . LYS A 1 95 ? -6.329 0.409 -10.605 1.00 95.50 95 LYS A CA 1
ATOM 747 C C . LYS A 1 95 ? -4.958 0.956 -10.239 1.00 95.50 95 LYS A C 1
ATOM 749 O O . LYS A 1 95 ? -4.684 1.241 -9.076 1.00 95.50 95 LYS A O 1
ATOM 754 N N . ILE A 1 96 ? -4.094 1.083 -11.241 1.00 95.25 96 ILE A N 1
ATOM 755 C CA . ILE A 1 96 ? -2.723 1.575 -11.103 1.00 95.25 96 ILE A CA 1
ATOM 756 C C . ILE A 1 96 ? -2.491 2.646 -12.164 1.00 95.25 96 ILE A C 1
ATOM 758 O O . ILE A 1 96 ? -2.680 2.401 -13.354 1.00 95.25 96 ILE A O 1
ATOM 762 N N . SER A 1 97 ? -2.066 3.830 -11.729 1.00 93.56 97 SER A N 1
ATOM 763 C CA . SER A 1 97 ? -1.664 4.920 -12.619 1.00 93.56 97 SER A CA 1
ATOM 764 C C . SER A 1 97 ? -0.197 4.761 -12.996 1.00 93.56 97 SER A C 1
ATOM 766 O O . SER A 1 97 ? 0.662 4.618 -12.125 1.00 93.56 97 SER A O 1
ATOM 768 N N . GLU A 1 98 ? 0.086 4.819 -14.292 1.00 92.56 98 GLU A N 1
ATOM 769 C CA . GLU A 1 98 ? 1.407 4.623 -14.882 1.00 92.56 98 GLU A CA 1
ATOM 770 C C . GLU A 1 98 ? 1.760 5.770 -15.844 1.00 92.56 98 GLU A C 1
ATOM 772 O O . GLU A 1 98 ? 1.750 5.597 -17.069 1.00 92.56 98 GLU A O 1
ATOM 777 N N . PRO A 1 99 ? 2.054 6.976 -15.324 1.00 91.06 99 PRO A N 1
ATOM 778 C CA . PRO A 1 99 ? 2.598 8.053 -16.137 1.00 91.06 99 PRO A CA 1
ATOM 779 C C . PRO A 1 99 ? 3.867 7.641 -16.868 1.00 91.06 99 PRO A C 1
ATOM 781 O O . PRO A 1 99 ? 4.671 6.847 -16.375 1.00 91.06 99 PRO A O 1
ATOM 784 N N . MET A 1 100 ? 4.074 8.279 -18.015 1.00 88.44 100 MET A N 1
ATOM 785 C CA . MET A 1 100 ? 5.374 8.309 -18.664 1.00 88.44 100 MET A CA 1
ATOM 786 C C . MET A 1 100 ? 6.280 9.283 -17.902 1.00 88.44 100 MET A C 1
ATOM 788 O O . MET A 1 100 ? 6.007 10.482 -17.878 1.00 88.44 100 MET A O 1
ATOM 792 N N . ILE A 1 101 ? 7.339 8.768 -17.282 1.00 83.25 101 ILE A N 1
ATOM 793 C CA . ILE A 1 101 ? 8.367 9.547 -16.584 1.00 83.25 101 ILE A CA 1
ATOM 794 C C . ILE A 1 101 ? 9.701 9.207 -17.247 1.00 83.25 101 ILE A C 1
ATOM 796 O O . ILE A 1 101 ? 10.046 8.034 -17.373 1.00 83.25 101 ILE A O 1
ATOM 800 N N . ASP A 1 102 ? 10.402 10.222 -17.749 1.00 79.75 102 ASP A N 1
ATOM 801 C CA . ASP A 1 102 ? 11.693 10.088 -18.439 1.00 79.75 102 ASP A CA 1
ATOM 802 C C . ASP A 1 102 ? 11.693 9.089 -19.618 1.00 79.75 102 ASP A C 1
ATOM 804 O O . ASP A 1 102 ? 12.696 8.474 -19.952 1.00 79.75 102 ASP A O 1
ATOM 808 N N . GLY A 1 103 ? 10.552 8.931 -20.299 1.00 83.06 103 GLY A N 1
ATOM 809 C CA . GLY A 1 103 ? 10.418 8.016 -21.443 1.00 83.06 103 GLY A CA 1
ATOM 810 C C . GLY A 1 103 ? 10.075 6.576 -21.063 1.00 83.06 103 GLY A C 1
ATOM 811 O O . GLY A 1 103 ? 10.075 5.692 -21.920 1.00 83.06 103 GLY A O 1
ATOM 812 N N . ARG A 1 104 ? 9.726 6.332 -19.795 1.00 85.06 104 ARG A N 1
ATOM 813 C CA . ARG A 1 104 ? 9.321 5.019 -19.302 1.00 85.06 104 ARG A CA 1
ATOM 814 C C . ARG A 1 104 ? 8.084 5.102 -18.422 1.00 85.06 104 ARG A C 1
ATOM 816 O O . ARG A 1 104 ? 7.951 5.990 -17.584 1.00 85.06 104 ARG A O 1
ATOM 823 N N . LYS A 1 105 ? 7.166 4.149 -18.584 1.00 89.94 105 LYS A N 1
ATOM 824 C CA . LYS A 1 105 ? 6.014 4.051 -17.687 1.00 89.94 105 LYS A CA 1
ATOM 825 C C . LYS A 1 105 ? 6.489 3.682 -16.283 1.00 89.94 105 LYS A C 1
ATOM 827 O O . LYS A 1 105 ? 7.356 2.824 -16.105 1.00 89.94 105 LYS A O 1
ATOM 832 N N . ARG A 1 106 ? 5.943 4.352 -15.273 1.00 90.31 106 ARG A N 1
ATOM 833 C CA . ARG A 1 106 ? 6.260 4.085 -13.869 1.00 90.31 106 ARG A CA 1
ATOM 834 C C . ARG A 1 106 ? 4.971 4.048 -13.056 1.00 90.31 106 AR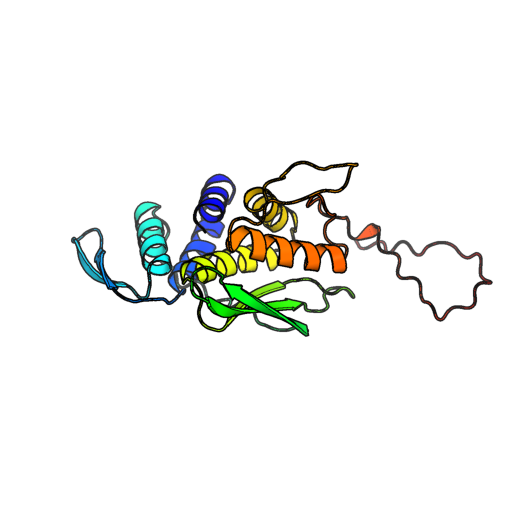G A C 1
ATOM 836 O O . ARG A 1 106 ? 4.273 5.059 -13.035 1.00 90.31 106 ARG A O 1
ATOM 843 N N . PRO A 1 107 ? 4.675 2.941 -12.351 1.00 93.19 107 PRO A N 1
ATOM 844 C CA . PRO A 1 107 ? 3.593 2.915 -11.376 1.00 93.19 107 PRO A CA 1
ATOM 845 C C . PRO A 1 107 ? 3.785 4.032 -10.340 1.00 93.19 107 PRO A C 1
ATOM 847 O O . PRO A 1 107 ? 4.800 4.052 -9.636 1.00 93.19 107 PRO A O 1
ATOM 850 N N . SER A 1 108 ? 2.831 4.964 -10.275 1.00 90.88 108 SER A N 1
ATOM 851 C CA . SER A 1 108 ? 2.885 6.157 -9.414 1.00 90.88 108 SER A CA 1
ATOM 852 C C . SER A 1 108 ? 1.832 6.164 -8.305 1.00 90.88 108 SER A C 1
ATOM 854 O O . SER A 1 108 ? 2.077 6.704 -7.233 1.00 90.88 108 SER A O 1
ATOM 856 N N . CYS A 1 109 ? 0.673 5.548 -8.543 1.00 91.81 109 CYS A N 1
ATOM 857 C CA . CYS A 1 109 ? -0.434 5.489 -7.594 1.00 91.81 109 CYS A CA 1
ATOM 858 C C . CYS A 1 109 ? -1.235 4.197 -7.791 1.00 91.81 109 CYS A C 1
ATOM 860 O O . CYS A 1 109 ? -1.342 3.707 -8.919 1.00 91.81 109 CYS A O 1
ATOM 862 N N . ILE A 1 110 ? -1.797 3.664 -6.707 1.00 94.31 110 ILE A N 1
ATOM 863 C CA . ILE A 1 110 ? -2.677 2.494 -6.691 1.00 94.31 110 ILE A CA 1
ATOM 864 C C . ILE A 1 110 ? -3.921 2.784 -5.850 1.00 94.31 110 ILE A C 1
ATOM 866 O O . ILE A 1 110 ? -3.829 3.348 -4.761 1.00 94.31 110 ILE A O 1
ATOM 870 N N . TRP A 1 111 ? -5.087 2.378 -6.343 1.00 94.50 111 TRP A N 1
ATOM 871 C CA . TRP A 1 111 ? -6.350 2.471 -5.613 1.00 94.50 111 TRP A CA 1
ATOM 872 C C . TRP A 1 111 ? -7.284 1.325 -5.990 1.00 94.50 111 TRP A C 1
ATOM 874 O O . TRP A 1 111 ? -7.045 0.586 -6.950 1.00 94.50 111 TRP A O 1
ATOM 884 N N . LEU A 1 112 ? -8.342 1.175 -5.199 1.00 94.44 112 LEU A N 1
ATOM 885 C CA . LEU A 1 112 ? -9.349 0.139 -5.364 1.00 94.44 112 LEU A CA 1
ATOM 886 C C . LEU A 1 112 ? -10.702 0.774 -5.679 1.00 94.44 112 LEU A C 1
ATOM 888 O O . LEU A 1 112 ? -11.044 1.832 -5.154 1.00 94.44 112 LEU A O 1
ATOM 892 N N . GLU A 1 113 ? -11.479 0.110 -6.525 1.00 93.06 113 GLU A N 1
ATOM 893 C CA . GLU A 1 113 ? -12.867 0.464 -6.807 1.00 93.06 113 GLU A CA 1
ATOM 894 C C . GLU A 1 113 ? -13.780 -0.744 -6.595 1.00 93.06 113 GLU A C 1
ATOM 896 O O . GLU A 1 113 ? -13.410 -1.879 -6.885 1.00 93.06 113 GLU A O 1
ATOM 901 N N . GLY A 1 114 ? -14.999 -0.506 -6.115 1.00 91.56 114 GLY A N 1
ATOM 902 C CA . GLY A 1 114 ? -15.963 -1.566 -5.817 1.00 91.56 114 GLY A CA 1
ATOM 903 C C . GLY A 1 114 ? -15.988 -1.953 -4.340 1.00 91.56 114 GLY A C 1
ATOM 904 O O . GLY A 1 114 ? -15.715 -1.133 -3.466 1.00 91.56 114 GLY A O 1
ATOM 905 N N . GLN A 1 115 ? -16.410 -3.187 -4.051 1.00 90.75 115 GLN A N 1
ATOM 906 C CA . GLN A 1 115 ? -16.601 -3.654 -2.679 1.00 90.75 115 GLN A CA 1
ATOM 907 C C . GLN A 1 115 ? -15.382 -4.439 -2.187 1.00 90.75 115 GLN A C 1
ATOM 909 O O . GLN A 1 115 ? -15.218 -5.624 -2.491 1.00 90.75 115 GLN A O 1
ATOM 914 N N . HIS A 1 116 ? -14.579 -3.792 -1.347 1.00 91.25 116 HIS A N 1
ATOM 915 C CA . HIS A 1 116 ? -13.376 -4.352 -0.733 1.00 91.25 116 HIS A CA 1
ATOM 916 C C . HIS A 1 116 ? -13.288 -4.024 0.770 1.00 91.25 116 HIS A C 1
ATOM 918 O O . HIS A 1 116 ? -13.986 -3.137 1.263 1.00 91.25 116 HIS A O 1
ATOM 924 N N . PRO A 1 117 ? -12.451 -4.744 1.543 1.00 90.75 117 PRO A N 1
ATOM 925 C CA . PRO A 1 117 ? -12.166 -4.378 2.928 1.00 90.75 117 PRO A CA 1
ATOM 926 C C . PRO A 1 117 ? -11.464 -3.014 3.029 1.00 90.75 117 PRO A C 1
ATOM 928 O O . PRO A 1 117 ? -10.392 -2.840 2.456 1.00 90.75 117 PRO A O 1
ATOM 931 N N . GLU A 1 118 ? -11.997 -2.098 3.843 1.00 87.62 118 GLU A N 1
ATOM 932 C CA . GLU A 1 118 ? -11.476 -0.722 4.030 1.00 87.62 118 GLU A CA 1
ATOM 933 C C . GLU A 1 118 ? -9.991 -0.655 4.433 1.00 87.62 118 GLU A C 1
ATOM 935 O O . GLU A 1 118 ? -9.282 0.312 4.170 1.00 87.62 118 GLU A O 1
ATOM 940 N N . ILE A 1 119 ? -9.470 -1.712 5.060 1.00 91.44 119 ILE A N 1
ATOM 941 C CA . ILE A 1 119 ? -8.061 -1.771 5.458 1.00 91.44 119 ILE A CA 1
ATOM 942 C C . ILE A 1 119 ? -7.115 -1.845 4.248 1.00 91.44 119 ILE A C 1
ATOM 944 O O . ILE A 1 119 ? -5.927 -1.531 4.368 1.00 91.44 119 ILE A O 1
ATOM 948 N N . LEU A 1 120 ? -7.628 -2.275 3.089 1.00 93.69 120 LEU A N 1
ATOM 949 C CA . LEU A 1 120 ? -6.889 -2.283 1.833 1.00 93.69 120 LEU A CA 1
ATOM 950 C C . LEU A 1 120 ? -6.748 -0.873 1.252 1.00 93.69 120 LEU A C 1
ATOM 952 O O . LEU A 1 120 ? -5.722 -0.610 0.631 1.00 93.69 120 LEU A O 1
ATOM 956 N N . ASP A 1 121 ? -7.681 0.045 1.522 1.00 92.88 121 ASP A N 1
ATOM 957 C CA . ASP A 1 121 ? -7.520 1.457 1.148 1.00 92.88 121 ASP A CA 1
ATOM 958 C C . ASP A 1 121 ? -6.346 2.073 1.901 1.00 92.88 121 ASP A C 1
ATOM 960 O O . ASP A 1 121 ? -5.457 2.661 1.294 1.00 92.88 121 ASP A O 1
ATOM 964 N N . GLY A 1 122 ? -6.254 1.827 3.213 1.00 92.81 122 GLY A N 1
ATOM 965 C CA . GLY A 1 122 ? -5.100 2.255 4.006 1.00 92.81 122 GLY A CA 1
ATOM 966 C C . GLY A 1 122 ? -3.776 1.673 3.496 1.00 92.81 122 GLY A C 1
ATOM 967 O O . GLY A 1 122 ? -2.753 2.354 3.504 1.00 92.81 122 GLY A O 1
ATOM 968 N N . LEU A 1 123 ? -3.776 0.422 3.019 1.00 95.12 123 LEU A N 1
ATOM 969 C CA . LEU A 1 123 ? -2.600 -0.167 2.371 1.00 95.12 123 LEU A CA 1
ATOM 970 C C . LEU A 1 123 ? -2.257 0.558 1.060 1.00 95.12 123 LEU A C 1
ATOM 972 O O . LEU A 1 123 ? -1.094 0.896 0.857 1.00 95.12 123 LEU A O 1
ATOM 976 N N . CYS A 1 124 ? -3.241 0.796 0.193 1.00 94.44 124 CYS A N 1
ATOM 977 C CA . CYS A 1 124 ? -3.041 1.462 -1.093 1.00 94.44 124 CYS A CA 1
ATOM 978 C C . CYS A 1 124 ? -2.554 2.906 -0.925 1.00 94.44 124 CYS A C 1
ATOM 980 O O . CYS A 1 124 ? -1.669 3.331 -1.666 1.00 94.44 124 CYS A O 1
ATOM 982 N N . THR A 1 125 ? -3.046 3.626 0.087 1.00 92.75 125 THR A N 1
ATOM 983 C CA . THR A 1 125 ? -2.569 4.968 0.447 1.00 92.75 125 THR A CA 1
ATOM 984 C C . THR A 1 125 ? -1.090 4.951 0.835 1.00 92.75 125 THR A C 1
ATOM 986 O O . THR A 1 125 ? -0.312 5.742 0.306 1.00 92.75 125 THR A O 1
ATOM 989 N N . LEU A 1 126 ? -0.669 4.016 1.698 1.00 93.25 126 LEU A N 1
ATOM 990 C CA . LEU A 1 126 ? 0.741 3.887 2.097 1.00 93.25 126 LEU A CA 1
ATOM 991 C C . LEU A 1 126 ? 1.647 3.500 0.923 1.00 93.25 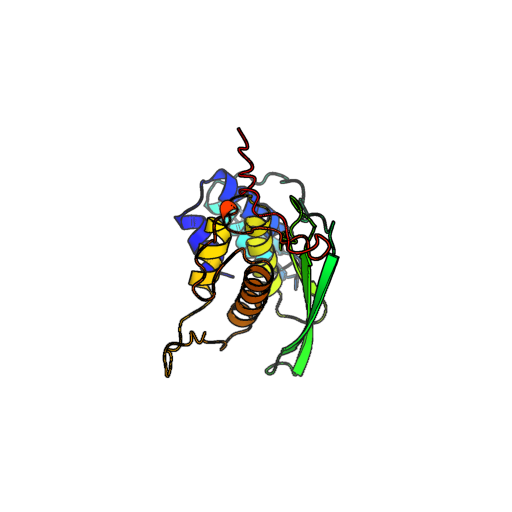126 LEU A C 1
ATOM 993 O O . LEU A 1 126 ? 2.722 4.074 0.762 1.00 93.25 126 LEU A O 1
ATOM 997 N N . LEU A 1 127 ? 1.211 2.549 0.089 1.00 94.50 127 LEU A N 1
ATOM 998 C CA . LEU A 1 127 ? 1.968 2.148 -1.096 1.00 94.50 127 LEU A CA 1
ATOM 999 C C . LEU A 1 127 ? 2.100 3.318 -2.075 1.00 94.50 127 LEU A C 1
ATOM 1001 O O . LEU A 1 127 ? 3.214 3.627 -2.482 1.00 94.50 127 LEU A O 1
ATOM 1005 N N . SER A 1 128 ? 1.007 4.018 -2.384 1.00 92.88 128 SER A N 1
ATOM 1006 C CA . SER A 1 128 ? 1.019 5.189 -3.275 1.00 92.88 128 SER A CA 1
ATOM 1007 C C . SER A 1 128 ? 1.961 6.291 -2.781 1.00 92.88 128 SER A C 1
ATOM 1009 O O . SER A 1 128 ? 2.630 6.937 -3.594 1.00 92.88 128 SER A O 1
ATOM 1011 N N . ALA A 1 129 ? 2.086 6.448 -1.458 1.00 90.25 129 ALA A N 1
ATOM 1012 C CA . ALA A 1 129 ? 3.033 7.384 -0.869 1.00 90.25 129 ALA A CA 1
ATOM 1013 C C . ALA A 1 129 ? 4.496 7.043 -1.146 1.00 90.25 129 ALA A C 1
ATOM 1015 O O . ALA A 1 129 ? 5.294 7.922 -1.479 1.00 90.25 129 ALA A O 1
ATOM 1016 N N . ASP A 1 130 ? 4.848 5.762 -1.084 1.00 91.38 130 ASP A N 1
ATOM 1017 C CA . ASP A 1 130 ? 6.192 5.312 -1.436 1.00 91.38 130 ASP A CA 1
ATOM 1018 C C . ASP A 1 130 ? 6.424 5.292 -2.956 1.00 91.38 130 ASP A C 1
ATOM 1020 O O . ASP A 1 130 ? 7.530 5.587 -3.404 1.00 91.38 130 ASP A O 1
ATOM 1024 N N . MET A 1 131 ? 5.395 5.006 -3.762 1.00 91.31 131 MET A N 1
ATOM 1025 C CA . MET A 1 131 ? 5.481 4.975 -5.232 1.00 91.31 131 MET A CA 1
ATOM 1026 C C . MET A 1 131 ? 5.808 6.346 -5.840 1.00 91.31 131 MET A C 1
ATOM 1028 O O . MET A 1 131 ? 6.527 6.425 -6.841 1.00 91.31 131 MET A O 1
ATOM 1032 N N . SER A 1 132 ? 5.308 7.418 -5.220 1.00 85.25 132 SER A N 1
ATOM 1033 C CA . SER A 1 132 ? 5.555 8.801 -5.648 1.00 85.25 132 SER A CA 1
ATOM 1034 C C . SER A 1 132 ? 6.944 9.316 -5.273 1.00 85.25 132 SER A C 1
ATOM 1036 O O . SER A 1 132 ? 7.406 10.319 -5.815 1.00 85.25 132 SER A O 1
ATOM 1038 N N . SER A 1 133 ? 7.640 8.628 -4.365 1.00 85.69 133 SER A N 1
ATOM 1039 C CA . SER A 1 133 ? 9.026 8.941 -4.035 1.00 85.69 133 SER A CA 1
ATOM 1040 C C . SER A 1 133 ? 9.943 8.542 -5.194 1.00 85.69 133 SER A C 1
ATOM 1042 O O . SER A 1 133 ? 9.770 7.453 -5.736 1.00 85.69 133 SER A O 1
ATOM 1044 N N . PRO A 1 134 ? 10.956 9.346 -5.570 1.00 83.06 134 PRO A N 1
ATOM 1045 C CA . PRO A 1 134 ? 11.894 8.963 -6.626 1.00 83.06 134 PRO A CA 1
ATOM 1046 C C . PRO A 1 134 ? 12.672 7.686 -6.275 1.00 83.06 134 PRO A C 1
ATOM 1048 O O . PRO A 1 134 ? 12.916 6.873 -7.166 1.00 83.06 134 PRO A O 1
ATOM 1051 N N . ASP A 1 135 ? 12.972 7.473 -4.990 1.00 87.94 135 ASP A N 1
ATOM 1052 C CA . ASP A 1 135 ? 13.676 6.300 -4.473 1.00 87.94 135 ASP A CA 1
ATOM 1053 C C . ASP A 1 135 ? 12.776 5.051 -4.420 1.00 87.94 135 ASP A C 1
ATOM 1055 O O . ASP A 1 135 ? 11.940 4.883 -3.527 1.00 87.94 135 ASP A O 1
ATOM 1059 N N . LEU A 1 136 ? 13.001 4.136 -5.366 1.00 90.50 136 LEU A N 1
ATOM 1060 C CA . LEU A 1 136 ? 12.297 2.855 -5.464 1.00 90.50 136 LEU A CA 1
ATOM 1061 C C . LEU A 1 136 ? 12.636 1.878 -4.328 1.00 90.50 136 LEU A C 1
ATOM 1063 O O . LEU A 1 136 ? 11.910 0.904 -4.123 1.00 90.50 136 LEU A O 1
ATOM 1067 N N . SER A 1 137 ? 13.699 2.121 -3.557 1.00 91.00 137 SER A N 1
ATOM 1068 C CA . SER A 1 137 ? 14.081 1.255 -2.435 1.00 91.00 137 SER A CA 1
ATOM 1069 C C . SER A 1 137 ? 12.991 1.218 -1.367 1.00 91.00 137 SER A C 1
ATOM 1071 O O . SER A 1 137 ? 12.752 0.174 -0.759 1.00 91.00 137 SER A O 1
ATOM 1073 N N . ARG A 1 138 ? 12.271 2.335 -1.185 1.00 89.81 138 ARG A N 1
ATOM 1074 C CA . ARG A 1 138 ? 11.158 2.440 -0.235 1.00 89.81 138 ARG A CA 1
ATOM 1075 C C . ARG A 1 138 ? 10.072 1.433 -0.577 1.00 89.81 138 ARG A C 1
ATOM 1077 O O . ARG A 1 138 ? 9.795 0.543 0.223 1.00 89.81 138 ARG A O 1
ATOM 1084 N N . ILE A 1 139 ? 9.520 1.514 -1.785 1.00 93.69 139 ILE A N 1
ATOM 1085 C CA . ILE A 1 139 ? 8.474 0.591 -2.229 1.00 93.69 139 ILE A CA 1
ATOM 1086 C C . ILE A 1 139 ? 8.992 -0.858 -2.281 1.00 93.69 139 ILE A C 1
ATOM 1088 O O . ILE A 1 139 ? 8.280 -1.767 -1.862 1.00 93.69 139 ILE A O 1
ATOM 1092 N N . ALA A 1 140 ? 10.255 -1.086 -2.658 1.00 94.19 140 ALA A N 1
ATOM 1093 C CA . ALA A 1 140 ? 10.862 -2.418 -2.660 1.00 94.19 140 ALA A CA 1
ATOM 1094 C C . ALA A 1 140 ? 10.882 -3.072 -1.265 1.00 94.19 140 ALA A C 1
ATOM 1096 O O . ALA A 1 140 ? 10.531 -4.244 -1.131 1.00 94.19 140 ALA A O 1
ATOM 1097 N N . ILE A 1 141 ? 11.236 -2.331 -0.208 1.00 93.12 141 ILE A N 1
ATOM 1098 C CA . ILE A 1 141 ? 11.213 -2.841 1.176 1.00 93.12 141 ILE A CA 1
ATOM 1099 C C . ILE A 1 141 ? 9.790 -3.249 1.580 1.00 93.12 141 ILE A C 1
ATOM 1101 O O . ILE A 1 141 ? 9.593 -4.302 2.192 1.00 93.12 141 ILE A O 1
ATOM 1105 N N . LYS A 1 142 ? 8.785 -2.450 1.204 1.00 94.19 142 LYS A N 1
ATOM 1106 C CA . LYS A 1 142 ? 7.379 -2.732 1.524 1.00 94.19 142 LYS A CA 1
ATOM 1107 C C . LYS A 1 142 ? 6.867 -3.951 0.766 1.00 94.19 142 LYS A C 1
ATOM 1109 O O . LYS A 1 142 ? 6.220 -4.807 1.366 1.00 94.19 142 LYS A O 1
ATOM 1114 N N . LEU A 1 143 ? 7.212 -4.078 -0.514 1.00 94.69 143 LEU A N 1
ATOM 1115 C CA . LEU A 1 143 ? 6.890 -5.257 -1.316 1.00 94.69 143 LEU A CA 1
ATOM 1116 C C . LEU A 1 143 ? 7.539 -6.519 -0.738 1.00 94.69 143 LEU A C 1
ATOM 1118 O O . LEU A 1 143 ? 6.844 -7.512 -0.554 1.00 94.69 143 LEU A O 1
ATOM 1122 N N . LYS A 1 144 ? 8.821 -6.468 -0.348 1.00 92.88 144 LYS A N 1
ATOM 1123 C CA . LYS A 1 144 ? 9.516 -7.590 0.315 1.00 92.88 144 LYS A CA 1
ATOM 1124 C C . LYS A 1 144 ? 8.852 -7.999 1.626 1.00 92.88 144 LYS A C 1
ATOM 1126 O O . LYS A 1 144 ? 8.820 -9.175 1.963 1.00 92.88 144 LYS A O 1
ATOM 1131 N N . ALA A 1 145 ? 8.316 -7.039 2.373 1.00 91.75 145 ALA A N 1
ATOM 1132 C CA . ALA A 1 145 ? 7.601 -7.341 3.602 1.00 91.75 145 ALA A CA 1
ATOM 1133 C C . ALA A 1 145 ? 6.216 -7.951 3.356 1.00 91.75 145 ALA A C 1
ATOM 1135 O O . ALA A 1 145 ? 5.754 -8.747 4.171 1.00 91.75 145 ALA A O 1
ATOM 1136 N N . LEU A 1 146 ? 5.532 -7.570 2.278 1.00 93.69 146 LEU A N 1
ATOM 1137 C CA . LEU A 1 146 ? 4.206 -8.094 1.941 1.00 93.69 146 LEU A CA 1
ATOM 1138 C C . LEU A 1 146 ? 4.264 -9.450 1.232 1.00 93.69 146 LEU A C 1
ATOM 1140 O O . LEU A 1 146 ? 3.333 -10.239 1.375 1.00 93.69 146 LEU A O 1
ATOM 1144 N N . LEU A 1 147 ? 5.332 -9.709 0.480 1.00 93.00 147 LEU A N 1
ATOM 1145 C CA . LEU A 1 147 ? 5.492 -10.892 -0.352 1.00 93.00 147 LEU A CA 1
ATOM 1146 C C . LEU A 1 147 ? 6.425 -11.903 0.312 1.00 93.00 147 LEU A C 1
ATOM 1148 O O . LEU A 1 147 ? 7.643 -11.742 0.332 1.00 93.00 147 LEU A O 1
ATOM 1152 N N . GLU A 1 148 ? 5.839 -12.977 0.833 1.00 87.75 148 GLU A N 1
ATOM 1153 C CA . GLU A 1 148 ? 6.587 -14.087 1.419 1.00 87.75 148 GLU A CA 1
ATOM 1154 C C . GLU A 1 148 ? 6.931 -15.128 0.351 1.00 87.75 148 GLU A C 1
ATOM 1156 O O . GLU A 1 148 ? 6.087 -15.522 -0.455 1.00 87.75 148 GLU A O 1
ATOM 1161 N N . LEU A 1 149 ? 8.183 -15.584 0.339 1.00 83.81 149 LEU A N 1
ATOM 1162 C CA . LEU A 1 149 ? 8.652 -16.605 -0.594 1.00 83.81 149 LEU A CA 1
ATOM 1163 C C . LEU A 1 149 ? 8.110 -17.984 -0.179 1.00 83.81 149 LEU A C 1
ATOM 1165 O O . LEU A 1 149 ? 8.313 -18.407 0.958 1.00 83.81 149 LEU A O 1
ATOM 1169 N N . GLN A 1 150 ? 7.464 -18.710 -1.096 1.00 77.19 150 GLN A N 1
ATOM 1170 C CA . GLN A 1 150 ? 6.879 -20.030 -0.812 1.00 77.19 150 GLN A CA 1
ATOM 1171 C C . GLN A 1 150 ? 7.843 -21.207 -1.052 1.00 77.19 150 GLN A C 1
ATOM 1173 O O . GLN A 1 150 ? 7.538 -22.329 -0.652 1.00 77.19 150 GLN A O 1
ATOM 1178 N N . SER A 1 151 ? 9.049 -20.945 -1.564 1.00 66.81 151 SER A N 1
ATOM 1179 C CA . SER A 1 151 ? 10.031 -21.899 -2.121 1.00 66.81 151 SER A CA 1
ATOM 1180 C C . SER A 1 151 ? 9.793 -22.198 -3.595 1.00 66.81 151 SER A C 1
ATOM 1182 O O . SER A 1 151 ? 8.667 -22.285 -4.063 1.00 66.81 151 SER A O 1
ATOM 1184 N N . SER A 1 152 ? 10.897 -22.376 -4.312 1.00 55.69 152 SER A N 1
ATOM 1185 C CA . SER A 1 152 ? 10.927 -22.684 -5.732 1.00 55.69 152 SER A CA 1
ATOM 1186 C C . SER A 1 152 ? 11.108 -24.178 -5.962 1.00 55.69 152 SER A C 1
ATOM 1188 O O . SER A 1 152 ? 12.091 -24.751 -5.486 1.00 55.69 152 SER A O 1
ATOM 1190 N N . MET A 1 153 ? 10.263 -24.793 -6.788 1.00 55.91 153 MET A N 1
ATOM 1191 C CA . MET A 1 153 ? 10.750 -25.908 -7.593 1.00 55.91 153 MET A CA 1
ATOM 1192 C C . MET A 1 153 ? 11.522 -25.328 -8.785 1.00 55.91 153 MET A C 1
ATOM 1194 O O . MET A 1 153 ? 10.987 -24.541 -9.561 1.00 55.91 153 MET A O 1
ATOM 1198 N N . LYS A 1 154 ? 12.779 -25.756 -8.971 1.00 59.62 154 LYS A N 1
ATOM 1199 C CA . LYS A 1 154 ? 13.556 -25.515 -10.205 1.00 59.62 154 LYS A CA 1
ATOM 1200 C C . LYS A 1 154 ? 14.023 -24.065 -10.474 1.00 59.62 154 LYS A C 1
ATOM 1202 O O . LYS A 1 154 ? 14.226 -23.695 -11.624 1.00 59.62 154 LYS A O 1
ATOM 1207 N N . GLY A 1 155 ? 14.258 -23.255 -9.442 1.00 65.56 155 GLY A N 1
ATOM 1208 C CA . GLY A 1 155 ? 14.894 -21.931 -9.569 1.00 65.56 155 GLY A CA 1
ATOM 1209 C C . GLY A 1 155 ? 13.965 -20.763 -9.940 1.00 65.56 155 GLY A C 1
ATOM 1210 O O . GLY A 1 155 ? 14.437 -19.630 -9.971 1.00 65.56 155 GLY A O 1
ATOM 1211 N N . MET A 1 156 ? 12.668 -21.004 -10.168 1.00 68.56 156 MET A N 1
ATOM 1212 C CA . MET A 1 156 ? 11.636 -19.965 -10.331 1.00 68.56 156 MET A CA 1
ATOM 1213 C C . MET A 1 156 ? 11.091 -19.455 -8.996 1.00 68.56 156 MET A C 1
ATOM 1215 O O . MET A 1 156 ? 10.717 -20.241 -8.131 1.00 68.56 156 MET A O 1
ATOM 1219 N N . ILE A 1 157 ? 10.992 -18.143 -8.830 1.00 79.31 157 ILE A N 1
ATOM 1220 C CA . ILE A 1 157 ? 10.475 -17.535 -7.602 1.00 79.31 157 ILE A CA 1
ATOM 1221 C C . ILE A 1 157 ? 8.956 -17.633 -7.566 1.00 79.31 157 ILE A C 1
ATOM 1223 O O . ILE A 1 157 ? 8.267 -17.100 -8.434 1.00 79.31 157 ILE A O 1
ATOM 1227 N N . GLU A 1 158 ? 8.442 -18.275 -6.520 1.00 85.19 158 GLU A N 1
ATOM 1228 C CA . GLU A 1 158 ? 7.016 -18.311 -6.219 1.00 85.19 158 GLU A CA 1
ATOM 1229 C C . GLU A 1 158 ? 6.738 -17.568 -4.913 1.00 85.19 158 GLU A C 1
ATOM 1231 O O . GLU A 1 158 ? 7.346 -17.833 -3.868 1.00 85.19 158 GLU A O 1
ATOM 1236 N N . TYR A 1 159 ? 5.802 -16.626 -4.989 1.00 88.44 159 TYR A N 1
ATOM 1237 C CA . TYR A 1 159 ? 5.300 -15.883 -3.842 1.00 88.44 159 TYR A CA 1
ATOM 1238 C C . TYR A 1 159 ? 4.041 -16.540 -3.292 1.00 88.44 159 TYR A C 1
ATOM 1240 O O . TYR A 1 159 ? 3.174 -16.980 -4.046 1.00 88.44 159 TYR A O 1
ATOM 1248 N N . ARG A 1 160 ? 3.920 -16.558 -1.966 1.00 89.12 160 ARG A N 1
ATOM 1249 C CA . ARG A 1 160 ? 2.701 -16.973 -1.279 1.00 89.12 160 ARG A CA 1
ATOM 1250 C C . ARG A 1 160 ? 1.638 -15.885 -1.433 1.00 89.12 160 ARG A C 1
ATOM 1252 O O . ARG A 1 160 ? 1.819 -14.768 -0.957 1.00 89.12 160 ARG A O 1
ATOM 1259 N N . LEU A 1 161 ? 0.523 -16.223 -2.081 1.00 89.44 161 LEU A N 1
ATOM 1260 C CA . LEU A 1 161 ? -0.616 -15.324 -2.320 1.00 89.44 161 LEU A CA 1
ATOM 1261 C C . LEU A 1 161 ? -1.842 -15.761 -1.503 1.00 89.44 161 LEU A C 1
ATOM 1263 O O . LEU A 1 161 ? -2.922 -15.986 -2.040 1.00 89.44 161 LEU A O 1
ATOM 1267 N N . ASP A 1 162 ? -1.662 -15.924 -0.195 1.00 87.12 162 ASP A N 1
ATOM 1268 C CA . ASP A 1 162 ? -2.704 -16.389 0.732 1.00 87.12 162 ASP A CA 1
ATOM 1269 C C . ASP A 1 162 ? -3.684 -15.285 1.167 1.00 87.12 162 ASP A C 1
ATOM 1271 O O . ASP A 1 162 ? -4.773 -15.566 1.672 1.00 87.12 162 ASP A O 1
ATOM 1275 N N . ASN A 1 163 ? -3.320 -14.019 0.956 1.00 90.12 163 ASN A N 1
ATOM 1276 C CA . ASN A 1 163 ? -4.107 -12.867 1.364 1.00 90.12 163 ASN A CA 1
ATOM 1277 C C . ASN A 1 163 ? -4.160 -11.776 0.279 1.00 90.12 163 ASN A C 1
ATOM 1279 O O . ASN A 1 163 ? -3.269 -11.647 -0.561 1.00 90.12 163 ASN A O 1
ATOM 1283 N N . LEU A 1 164 ? -5.205 -10.939 0.328 1.00 92.12 164 LEU A N 1
ATOM 1284 C CA . LEU A 1 164 ? -5.421 -9.869 -0.656 1.00 92.12 164 LEU A CA 1
ATOM 1285 C C . LEU A 1 164 ? -4.308 -8.809 -0.648 1.00 92.12 164 LEU A C 1
ATOM 1287 O O . LEU A 1 164 ? -4.034 -8.216 -1.685 1.00 92.12 164 LEU A O 1
ATOM 1291 N N . SER A 1 165 ? -3.637 -8.577 0.488 1.00 93.31 165 SER A N 1
ATOM 1292 C CA . SER A 1 165 ? -2.518 -7.623 0.548 1.00 93.31 165 SER A CA 1
ATOM 1293 C C . SER A 1 165 ? -1.301 -8.132 -0.232 1.00 93.31 165 SER A C 1
ATOM 1295 O O . SER A 1 165 ? -0.688 -7.360 -0.965 1.00 93.31 165 SER A O 1
ATOM 1297 N N . ALA A 1 166 ? -0.982 -9.424 -0.113 1.00 93.62 166 ALA A N 1
ATOM 1298 C CA . ALA A 1 166 ? 0.063 -10.085 -0.887 1.00 93.62 166 ALA A CA 1
ATOM 1299 C C . ALA A 1 166 ? -0.296 -10.108 -2.377 1.00 93.62 166 ALA A C 1
ATOM 1301 O O . ALA A 1 166 ? 0.553 -9.814 -3.210 1.00 93.62 166 ALA A O 1
ATOM 1302 N N . TYR A 1 167 ? -1.563 -10.358 -2.721 1.00 94.06 167 TYR A N 1
ATOM 1303 C CA . TYR A 1 167 ? -2.018 -10.290 -4.110 1.00 94.06 167 TYR A CA 1
ATOM 1304 C C . TYR A 1 167 ? -1.864 -8.885 -4.717 1.00 94.06 167 TYR A C 1
ATOM 1306 O O . TYR A 1 167 ? -1.293 -8.747 -5.796 1.00 94.06 167 TYR A O 1
ATOM 1314 N N . ILE A 1 168 ? -2.291 -7.831 -4.010 1.00 95.38 168 ILE A N 1
ATOM 1315 C CA . ILE A 1 168 ? -2.099 -6.435 -4.444 1.00 95.38 168 ILE A CA 1
ATOM 1316 C C . ILE A 1 168 ? -0.607 -6.126 -4.637 1.00 95.38 168 ILE A C 1
ATOM 1318 O O . ILE A 1 168 ? -0.216 -5.573 -5.665 1.00 95.38 168 ILE A O 1
ATOM 1322 N N . ALA A 1 169 ? 0.237 -6.519 -3.678 1.00 95.88 169 ALA A N 1
ATOM 1323 C CA . ALA A 1 169 ? 1.684 -6.337 -3.769 1.00 95.88 169 ALA A CA 1
ATOM 1324 C C . ALA A 1 169 ? 2.291 -7.097 -4.960 1.00 95.88 169 ALA A C 1
ATOM 1326 O O . ALA A 1 169 ? 3.171 -6.574 -5.640 1.00 95.88 169 ALA A O 1
ATOM 1327 N N . TYR A 1 170 ? 1.801 -8.303 -5.246 1.00 95.50 170 TYR A N 1
ATOM 1328 C CA . TYR A 1 170 ? 2.253 -9.119 -6.367 1.00 95.50 170 TYR A CA 1
ATOM 1329 C C . TYR A 1 170 ? 1.889 -8.489 -7.711 1.00 95.50 170 TYR A C 1
ATOM 1331 O O . TYR A 1 170 ? 2.746 -8.371 -8.585 1.00 95.50 170 TYR A O 1
ATOM 1339 N N . VAL A 1 171 ? 0.644 -8.029 -7.865 1.00 95.50 171 VAL A N 1
ATOM 1340 C CA . VAL A 1 171 ? 0.210 -7.299 -9.063 1.00 95.50 171 VAL A CA 1
ATOM 1341 C C . VAL A 1 171 ? 1.095 -6.073 -9.274 1.00 95.50 171 VAL A C 1
ATOM 1343 O O . VAL A 1 171 ? 1.605 -5.872 -10.374 1.00 95.50 171 VAL A O 1
ATOM 1346 N N . LEU A 1 172 ? 1.347 -5.301 -8.215 1.00 95.88 172 LEU A N 1
ATOM 1347 C CA . LEU A 1 172 ? 2.208 -4.124 -8.278 1.00 95.88 172 LEU A CA 1
ATOM 1348 C C . LEU A 1 172 ? 3.655 -4.474 -8.669 1.00 95.88 172 LEU A C 1
ATOM 1350 O O . LEU A 1 172 ? 4.228 -3.805 -9.529 1.00 95.88 172 LEU A O 1
ATOM 1354 N N . LEU A 1 173 ? 4.228 -5.545 -8.108 1.00 95.69 173 LEU A N 1
ATOM 1355 C CA . LEU A 1 173 ? 5.546 -6.053 -8.500 1.00 95.69 173 LEU A CA 1
ATOM 1356 C C . LEU A 1 173 ? 5.588 -6.388 -9.994 1.00 95.69 173 LEU A C 1
ATOM 1358 O O . LEU A 1 173 ? 6.503 -5.952 -10.686 1.00 95.69 173 LEU A O 1
ATOM 1362 N N . LYS A 1 174 ? 4.570 -7.083 -10.519 1.00 95.38 174 LYS A N 1
ATOM 1363 C CA . LYS A 1 174 ? 4.488 -7.406 -11.951 1.00 95.38 174 LYS A CA 1
ATOM 1364 C C . LYS A 1 174 ? 4.39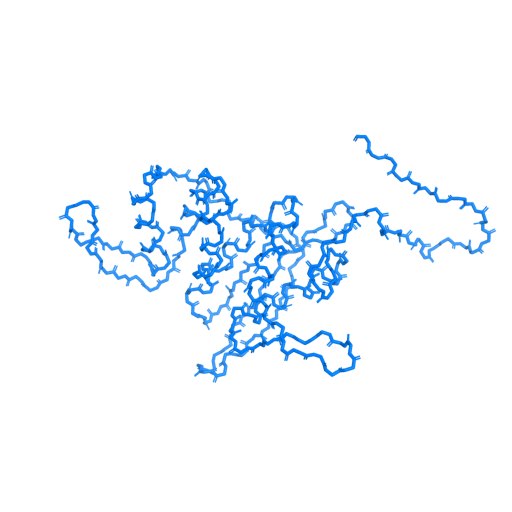5 -6.173 -12.843 1.00 95.38 174 LYS A C 1
ATOM 1366 O O . LYS A 1 174 ? 4.923 -6.197 -13.952 1.00 95.38 174 LYS A O 1
ATOM 1371 N N . ARG A 1 175 ? 3.799 -5.074 -12.367 1.00 94.94 175 ARG A N 1
ATOM 1372 C CA . ARG A 1 175 ? 3.838 -3.787 -13.083 1.00 94.94 175 ARG A CA 1
ATOM 1373 C C . ARG A 1 175 ? 5.239 -3.179 -13.091 1.00 94.94 175 ARG A C 1
ATOM 1375 O O . ARG A 1 175 ? 5.699 -2.733 -14.138 1.00 94.94 175 ARG A O 1
ATOM 1382 N N . TYR A 1 176 ? 5.934 -3.177 -11.954 1.00 94.12 176 TYR A N 1
ATOM 1383 C CA . TYR A 1 176 ? 7.317 -2.693 -11.895 1.00 94.12 176 TYR A CA 1
ATOM 1384 C C . TYR A 1 176 ? 8.270 -3.546 -12.742 1.00 94.12 176 TYR A C 1
ATOM 1386 O O . TYR A 1 176 ? 9.138 -2.980 -13.400 1.00 94.12 176 TYR A O 1
ATOM 1394 N N . GLU A 1 177 ? 8.080 -4.865 -12.777 1.00 93.50 177 GLU A N 1
ATOM 1395 C CA . GLU A 1 177 ? 8.840 -5.804 -13.614 1.00 93.50 177 GLU A CA 1
ATOM 1396 C C . GLU A 1 177 ? 8.591 -5.574 -15.109 1.00 93.50 177 GLU A C 1
ATOM 1398 O O . GLU A 1 177 ? 9.545 -5.467 -15.877 1.00 93.50 177 GLU A O 1
ATOM 1403 N N . LEU A 1 178 ? 7.326 -5.412 -15.522 1.00 92.81 178 LEU A N 1
ATOM 1404 C CA . LEU A 1 178 ? 6.954 -5.095 -16.909 1.00 92.81 178 LEU A CA 1
ATOM 1405 C C . LEU A 1 178 ? 7.668 -3.838 -17.408 1.00 92.81 178 LEU A C 1
ATOM 1407 O O . LEU A 1 178 ? 8.121 -3.765 -18.548 1.00 92.81 178 LEU A O 1
ATOM 1411 N N . HIS A 1 179 ? 7.763 -2.851 -16.526 1.00 90.31 179 HIS A N 1
ATOM 1412 C CA . HIS A 1 179 ? 8.456 -1.610 -16.790 1.00 90.31 179 HIS A CA 1
ATOM 1413 C C . HIS A 1 179 ? 9.900 -1.660 -16.311 1.00 90.31 179 HIS A C 1
ATOM 1415 O O . HIS A 1 179 ? 10.405 -0.593 -16.030 1.00 90.31 179 HIS A O 1
ATOM 1421 N N . PHE A 1 180 ? 10.554 -2.819 -16.165 1.00 89.50 180 PHE A N 1
ATOM 1422 C CA . PHE A 1 180 ? 11.982 -3.039 -15.841 1.00 89.50 180 PHE A CA 1
ATOM 1423 C C . PHE A 1 180 ? 12.540 -2.373 -14.567 1.00 89.50 180 PHE A C 1
ATOM 1425 O O . PHE A 1 180 ? 13.742 -2.119 -14.475 1.00 89.50 180 PHE A O 1
ATOM 1432 N N . HIS A 1 181 ? 11.696 -1.887 -13.653 1.00 90.88 181 HIS A N 1
ATOM 1433 C CA . HIS A 1 181 ? 12.133 -1.103 -12.479 1.00 90.88 181 HIS A CA 1
ATOM 1434 C C . HIS A 1 181 ? 12.598 -2.013 -11.348 1.00 90.88 181 HIS A C 1
ATOM 1436 O O . HIS A 1 181 ? 13.402 -1.606 -10.510 1.00 90.88 181 HIS A O 1
ATOM 1442 N N . MET A 1 182 ? 12.084 -3.241 -11.324 1.00 93.06 182 MET A N 1
ATOM 1443 C CA . MET A 1 182 ? 12.447 -4.276 -10.368 1.00 93.06 182 MET A CA 1
ATOM 1444 C C . MET A 1 182 ? 12.521 -5.633 -11.062 1.00 93.06 182 MET A C 1
ATOM 1446 O O . MET A 1 182 ? 11.806 -5.862 -12.034 1.00 93.06 182 MET A O 1
ATOM 1450 N N . ASP A 1 183 ? 13.362 -6.526 -10.547 1.00 90.44 183 ASP A N 1
ATOM 1451 C CA . ASP A 1 183 ? 13.356 -7.938 -10.936 1.00 90.44 183 ASP A CA 1
ATOM 1452 C C . ASP A 1 183 ? 12.312 -8.752 -10.142 1.00 90.44 183 ASP A C 1
ATOM 1454 O O . ASP A 1 183 ? 11.631 -8.251 -9.240 1.00 90.44 183 ASP A O 1
ATOM 1458 N N . ASP A 1 184 ? 12.219 -10.045 -10.449 1.00 88.19 184 ASP A N 1
ATOM 1459 C CA . ASP A 1 184 ? 11.361 -11.015 -9.761 1.00 88.19 184 ASP A CA 1
ATOM 1460 C C . ASP A 1 184 ? 11.744 -11.254 -8.288 1.00 88.19 184 ASP A C 1
ATOM 1462 O O . ASP A 1 184 ? 10.990 -11.895 -7.563 1.00 88.19 184 ASP A O 1
ATOM 1466 N N . ARG A 1 185 ? 12.893 -10.731 -7.837 1.00 88.44 185 ARG A N 1
ATOM 1467 C CA . ARG A 1 185 ? 13.400 -10.742 -6.452 1.00 88.44 185 ARG A CA 1
ATOM 1468 C C . ARG A 1 185 ? 13.169 -9.416 -5.731 1.00 88.44 185 ARG A C 1
ATOM 1470 O O . ARG A 1 185 ? 13.580 -9.277 -4.573 1.00 88.44 185 ARG A O 1
ATOM 1477 N N . ILE A 1 186 ? 12.503 -8.453 -6.372 1.00 92.25 186 ILE A N 1
ATOM 1478 C CA . ILE A 1 186 ? 12.261 -7.109 -5.833 1.00 92.25 186 ILE A CA 1
ATOM 1479 C C . ILE A 1 186 ? 13.597 -6.366 -5.608 1.00 92.25 186 ILE A C 1
ATOM 1481 O O . ILE A 1 186 ? 13.775 -5.599 -4.657 1.00 92.25 186 ILE A O 1
ATOM 1485 N N . ASN A 1 187 ? 14.598 -6.618 -6.449 1.00 91.50 187 ASN A N 1
ATOM 1486 C CA . ASN A 1 187 ? 15.794 -5.790 -6.531 1.00 91.50 187 ASN A CA 1
ATOM 1487 C C . ASN A 1 187 ? 15.525 -4.646 -7.498 1.00 91.50 187 ASN A C 1
ATOM 1489 O O . ASN A 1 187 ? 15.081 -4.869 -8.622 1.00 91.50 187 ASN A O 1
ATOM 1493 N N . VAL A 1 188 ? 15.804 -3.421 -7.055 1.00 91.25 188 VAL A N 1
ATOM 1494 C CA . VAL A 1 188 ? 15.672 -2.231 -7.897 1.00 91.25 188 VAL A CA 1
ATOM 1495 C C . VAL A 1 188 ? 16.708 -2.304 -9.011 1.00 91.25 188 VAL A C 1
ATOM 1497 O O . VAL A 1 188 ? 17.904 -2.449 -8.752 1.00 91.25 188 VAL A O 1
ATOM 1500 N N . MET A 1 189 ? 16.243 -2.203 -10.250 1.00 87.19 189 MET A N 1
ATOM 1501 C CA . MET A 1 189 ? 17.110 -2.197 -11.419 1.00 87.19 189 MET A CA 1
ATOM 1502 C C . MET A 1 189 ? 17.586 -0.765 -11.703 1.00 87.19 189 MET A C 1
ATOM 1504 O O . MET A 1 189 ? 16.772 0.163 -11.699 1.00 87.19 189 MET A O 1
ATOM 1508 N N . PRO A 1 190 ? 18.886 -0.551 -11.962 1.00 76.62 190 PRO A N 1
ATOM 1509 C CA . PRO A 1 190 ? 19.399 0.772 -12.280 1.00 76.62 190 PRO A CA 1
ATOM 1510 C C . PRO A 1 190 ? 18.877 1.253 -13.640 1.00 76.62 190 PRO A C 1
ATOM 1512 O O . PRO A 1 190 ? 18.773 0.490 -14.603 1.00 76.62 190 PRO A O 1
ATOM 1515 N N . TYR A 1 191 ? 18.583 2.553 -13.719 1.00 63.84 191 TYR A N 1
ATOM 1516 C CA . TYR A 1 191 ? 18.068 3.216 -14.922 1.00 63.84 191 TYR A CA 1
ATOM 1517 C C . TYR A 1 191 ? 19.020 3.103 -16.128 1.00 63.84 191 TYR A C 1
ATOM 1519 O O . TYR A 1 191 ? 18.581 3.055 -17.273 1.00 63.84 191 TYR A O 1
ATOM 1527 N N . THR A 1 192 ? 20.323 2.984 -15.866 1.00 55.91 192 THR A N 1
ATOM 1528 C CA . THR A 1 192 ? 21.410 2.964 -16.856 1.00 55.91 192 THR A CA 1
ATOM 1529 C C . THR A 1 192 ? 21.461 1.724 -17.753 1.00 55.91 192 THR A C 1
ATOM 1531 O O . THR A 1 192 ? 22.189 1.737 -18.741 1.00 55.91 192 THR A O 1
ATOM 1534 N N . ASN A 1 193 ? 20.688 0.672 -17.467 1.00 49.91 193 ASN A N 1
ATOM 1535 C CA . ASN A 1 193 ? 20.757 -0.591 -18.216 1.00 49.91 193 ASN A CA 1
ATOM 1536 C C . ASN A 1 193 ? 19.643 -0.774 -19.262 1.00 49.91 193 ASN A C 1
ATOM 1538 O O . ASN A 1 193 ? 19.558 -1.838 -19.874 1.00 49.91 193 ASN A O 1
ATOM 1542 N N . VAL A 1 194 ? 18.791 0.232 -19.490 1.00 52.22 194 VAL A N 1
ATOM 1543 C CA . VAL A 1 194 ? 17.742 0.165 -20.521 1.00 52.22 194 VAL A CA 1
ATOM 1544 C C . VAL A 1 194 ? 18.200 0.927 -21.760 1.00 52.22 194 VAL A C 1
ATOM 1546 O O . VAL A 1 194 ? 17.957 2.120 -21.906 1.00 52.22 194 VAL A O 1
ATOM 1549 N N . LEU A 1 195 ? 18.885 0.224 -22.662 1.00 49.41 195 LEU A N 1
ATOM 1550 C CA . LEU A 1 195 ? 19.131 0.708 -24.019 1.00 49.41 195 LEU A CA 1
ATOM 1551 C C . LEU A 1 195 ? 17.814 0.638 -24.799 1.00 49.41 195 LEU A C 1
ATOM 1553 O O . LEU A 1 195 ? 17.291 -0.452 -25.039 1.00 49.41 195 LEU A O 1
ATOM 1557 N N . SER A 1 196 ? 17.278 1.785 -25.215 1.00 49.34 196 SER A N 1
ATOM 1558 C CA . SER A 1 196 ? 16.256 1.799 -26.257 1.00 49.34 196 SER A CA 1
ATOM 1559 C C . SER A 1 196 ? 16.908 1.359 -27.569 1.00 49.34 196 SER A C 1
ATOM 1561 O O . SER A 1 196 ? 17.771 2.041 -28.120 1.00 49.34 196 SER A O 1
ATOM 1563 N N . PHE A 1 197 ? 16.514 0.196 -28.083 1.00 43.56 197 PHE A N 1
ATOM 1564 C CA . PHE A 1 197 ? 16.786 -0.131 -29.477 1.00 43.56 197 PHE A CA 1
ATOM 1565 C C . PHE A 1 197 ? 15.734 0.574 -30.327 1.00 43.56 197 PHE A C 1
ATOM 1567 O O . PHE A 1 197 ? 14.567 0.184 -30.325 1.00 43.56 197 PHE A O 1
ATOM 1574 N N . ASP A 1 198 ? 16.146 1.611 -31.056 1.00 41.34 198 ASP A N 1
ATOM 1575 C CA . ASP A 1 198 ? 15.346 2.147 -32.154 1.00 41.34 198 ASP A CA 1
ATOM 1576 C C . ASP A 1 198 ? 15.204 1.050 -33.216 1.00 41.34 198 ASP A C 1
ATOM 1578 O O . ASP A 1 198 ? 16.099 0.818 -34.031 1.00 41.34 198 ASP A O 1
ATOM 1582 N N . SER A 1 199 ? 14.059 0.371 -33.230 1.00 49.81 199 SER A N 1
ATOM 1583 C CA . SER A 1 199 ? 13.734 -0.684 -34.197 1.00 49.81 199 SER A CA 1
ATOM 1584 C C . SER A 1 199 ? 13.595 -0.179 -35.642 1.00 49.81 199 SER A C 1
ATOM 1586 O O . SER A 1 199 ? 13.377 -0.978 -36.547 1.00 49.81 199 SER A O 1
ATOM 1588 N N . ASN A 1 200 ? 13.740 1.131 -35.872 1.00 47.66 200 ASN A N 1
ATOM 1589 C CA . ASN A 1 200 ? 13.659 1.772 -37.186 1.00 47.66 200 ASN A CA 1
ATOM 1590 C C . ASN A 1 200 ? 15.022 2.128 -37.806 1.00 47.66 200 ASN A C 1
ATOM 1592 O O . ASN A 1 200 ? 15.046 2.696 -38.899 1.00 47.66 200 ASN A O 1
ATOM 1596 N N . LYS A 1 201 ? 16.160 1.814 -37.167 1.00 43.84 201 LYS A N 1
ATOM 1597 C CA . LYS A 1 201 ? 17.477 2.027 -37.792 1.00 43.84 201 LYS A CA 1
ATOM 1598 C C . LYS A 1 201 ? 17.946 0.769 -38.538 1.00 43.84 201 LYS A C 1
ATOM 1600 O O . LYS A 1 201 ? 18.038 -0.294 -37.925 1.00 43.84 201 LYS A O 1
ATOM 1605 N N . PRO A 1 202 ? 18.266 0.859 -39.845 1.00 38.94 202 PRO A N 1
ATOM 1606 C CA . PRO A 1 202 ? 18.799 -0.272 -40.593 1.00 38.94 202 PRO A CA 1
ATOM 1607 C C . PRO A 1 202 ? 20.136 -0.720 -39.992 1.00 38.94 202 PRO A C 1
ATOM 1609 O O . PRO A 1 202 ? 21.009 0.088 -39.678 1.00 38.94 202 PRO A O 1
ATOM 1612 N N . SER A 1 203 ? 20.264 -2.035 -39.835 1.00 48.16 203 SER A N 1
ATOM 1613 C CA . SER A 1 203 ? 21.251 -2.778 -39.045 1.00 48.16 203 SER A CA 1
ATOM 1614 C C . SER A 1 203 ? 22.692 -2.751 -39.571 1.00 48.16 203 SER A C 1
ATOM 1616 O O . SER A 1 203 ? 23.388 -3.760 -39.468 1.00 48.16 203 SER A O 1
ATOM 1618 N N . ASN A 1 204 ? 23.149 -1.650 -40.173 1.00 44.16 204 ASN A N 1
ATOM 1619 C CA . ASN A 1 204 ? 24.458 -1.616 -40.825 1.00 44.16 204 ASN A CA 1
ATOM 1620 C C . ASN A 1 204 ? 25.425 -0.540 -40.331 1.00 44.16 204 ASN A C 1
ATOM 1622 O O . ASN A 1 204 ? 26.469 -0.361 -40.951 1.00 44.16 204 ASN A O 1
ATOM 1626 N N . ASP A 1 205 ? 25.139 0.123 -39.210 1.00 40.84 205 ASP A N 1
ATOM 1627 C CA . ASP A 1 205 ? 26.093 1.062 -38.621 1.00 40.84 205 ASP A CA 1
ATOM 1628 C C . ASP A 1 205 ? 26.697 0.485 -37.336 1.00 40.84 205 ASP A C 1
ATOM 1630 O O . ASP A 1 205 ? 26.069 0.430 -36.278 1.00 40.84 205 ASP A O 1
ATOM 1634 N N . ARG A 1 206 ? 27.942 0.006 -37.442 1.00 42.12 206 ARG A N 1
ATOM 1635 C CA . ARG A 1 206 ? 28.804 -0.288 -36.290 1.00 42.12 206 ARG A CA 1
ATOM 1636 C C . ARG A 1 206 ? 29.252 1.049 -35.694 1.00 42.12 206 ARG A C 1
ATOM 1638 O O . ARG A 1 206 ? 30.356 1.509 -35.963 1.00 42.12 206 ARG A O 1
ATOM 1645 N N . GLY A 1 207 ? 28.379 1.674 -34.912 1.00 34.62 207 GLY A N 1
ATOM 1646 C CA . GLY A 1 207 ? 28.620 2.951 -34.246 1.00 34.62 207 GLY A CA 1
ATOM 1647 C C . GLY A 1 207 ? 28.255 2.864 -32.770 1.00 34.62 207 GLY A C 1
ATOM 1648 O O . GLY A 1 207 ? 27.162 2.438 -32.417 1.00 34.62 207 GLY A O 1
ATOM 1649 N N . TYR A 1 208 ? 29.213 3.215 -31.926 1.00 35.81 208 TYR A N 1
ATOM 1650 C CA . TYR A 1 208 ? 29.223 3.095 -30.474 1.00 35.81 208 TYR A CA 1
ATOM 1651 C C . TYR A 1 208 ? 28.002 3.689 -29.748 1.00 35.81 208 TYR A C 1
ATOM 1653 O O . TYR A 1 208 ? 27.388 4.663 -30.174 1.00 35.81 208 TYR A O 1
ATOM 1661 N N . SER A 1 209 ? 27.718 3.079 -28.595 1.00 37.41 209 SER A N 1
ATOM 1662 C CA . SER A 1 209 ? 26.771 3.474 -27.553 1.00 37.41 209 SER A CA 1
ATOM 1663 C C . SER A 1 209 ? 26.783 4.972 -27.241 1.00 37.41 209 SER A C 1
ATOM 1665 O O . SER A 1 209 ? 27.810 5.508 -26.820 1.00 37.41 209 SER A O 1
ATOM 1667 N N . HIS A 1 210 ? 25.619 5.615 -27.313 1.00 34.09 210 HIS A N 1
ATOM 1668 C CA . HIS A 1 210 ? 25.393 6.849 -26.571 1.00 34.09 210 HIS A CA 1
ATOM 1669 C C . HIS A 1 210 ? 25.169 6.496 -25.097 1.00 34.09 210 HIS A C 1
ATOM 1671 O O . HIS A 1 210 ? 24.093 6.053 -24.703 1.00 34.09 210 HIS A O 1
ATOM 1677 N N . VAL A 1 211 ? 26.214 6.676 -24.291 1.00 37.97 211 VAL A N 1
ATOM 1678 C CA . VAL A 1 211 ? 26.077 6.89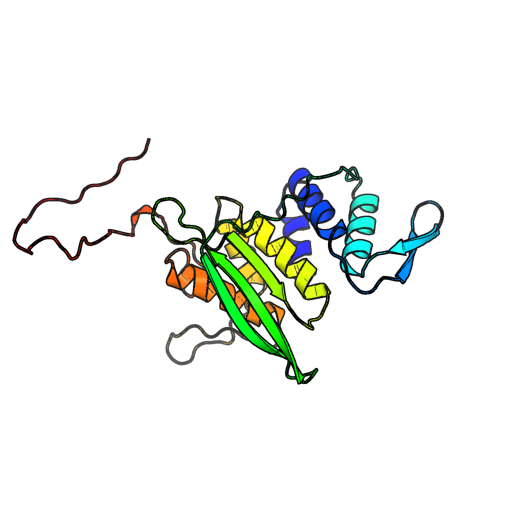1 -22.851 1.00 37.97 211 VAL A CA 1
ATOM 1679 C C . VAL A 1 211 ? 25.441 8.271 -22.700 1.00 37.97 211 VAL A C 1
ATOM 1681 O O . VAL A 1 211 ? 26.043 9.270 -23.088 1.00 37.97 211 VAL A O 1
ATOM 1684 N N . LEU A 1 212 ? 24.209 8.335 -22.199 1.00 36.41 212 LEU A N 1
ATOM 1685 C CA . LEU A 1 212 ? 23.668 9.591 -21.688 1.00 36.41 212 LEU A CA 1
ATOM 1686 C C . LEU A 1 212 ? 24.352 9.847 -20.345 1.00 36.41 212 LEU A C 1
ATOM 1688 O O . LEU A 1 212 ? 23.932 9.326 -19.314 1.00 36.41 212 LEU A O 1
ATOM 1692 N N . GLU A 1 213 ? 25.448 10.605 -20.375 1.00 36.25 213 GLU A N 1
ATOM 1693 C CA . GLU A 1 213 ? 25.907 11.324 -19.193 1.00 36.25 213 GLU A CA 1
ATOM 1694 C C . GLU A 1 213 ? 24.829 12.350 -18.840 1.00 36.25 213 GLU A C 1
ATOM 1696 O O . GLU A 1 213 ? 24.516 13.240 -19.633 1.00 36.25 213 GLU A O 1
ATOM 1701 N N . VAL A 1 214 ? 24.240 12.206 -17.658 1.00 39.31 214 VAL A N 1
ATOM 1702 C CA . VAL A 1 214 ? 23.420 13.251 -17.050 1.00 39.31 214 VAL A CA 1
ATOM 1703 C C . VAL A 1 214 ? 24.180 13.700 -15.810 1.00 39.31 214 VAL A C 1
ATOM 1705 O O . VAL A 1 214 ? 24.405 12.895 -14.903 1.00 39.31 214 VAL A O 1
ATOM 1708 N N . GLY A 1 215 ? 24.664 14.943 -15.855 1.00 35.56 215 GLY A N 1
ATOM 1709 C CA . GLY A 1 215 ? 25.224 15.654 -14.705 1.00 35.56 215 GLY A CA 1
ATOM 1710 C C . GLY A 1 215 ? 24.159 16.126 -13.727 1.00 35.56 215 GLY A C 1
ATOM 1711 O O . GLY A 1 215 ? 22.956 16.046 -14.064 1.00 35.56 215 GLY A O 1
#

Radius of gyration: 20.34 Å; chains: 1; bounding box: 48×46×68 Å

pLDDT: mean 81.91, std 17.35, range [34.09, 96.38]